Protein AF-A0A9Q3KQ55-F1 (afdb_monomer)

Solvent-accessible surface area (backbone atoms only — not comparable to full-atom values): 12238 Å² total; per-residue (Å²): 117,72,64,63,52,53,51,50,54,49,53,50,52,50,53,54,48,52,58,52,49,55,51,50,52,53,48,50,53,50,50,50,52,50,52,54,51,48,53,54,49,51,55,49,51,53,51,50,53,52,49,52,53,50,49,56,50,48,52,57,49,49,56,52,47,52,57,46,49,55,52,49,48,53,57,66,74,36,57,81,75,51,65,49,63,83,78,56,77,82,74,77,74,94,79,78,89,79,78,90,86,74,95,66,95,85,73,80,74,76,86,71,83,76,73,77,78,71,80,74,82,74,83,73,62,43,79,73,35,57,13,86,63,78,67,47,60,54,41,51,54,90,71,49,93,66,83,79,67,77,73,80,71,76,79,87,74,72,82,75,88,76,79,87,84,83,89,72,72,95,75,78,76,72,86,79,84,81,81,78,90,76,81,86,93,129

Secondary structure (DSSP, 8-state):
-HHHHHHHHHHHHHHHHHHHHHHHHHHHHHHHHHHHHHHHHHHHHHHHHHHHHHHHHHHHHHHHHHHHHHHHHHHHHS-TTTTTTTT------TT---------TT----------PPP------GGGPBPTTT--BSS-GGG-SSPPPPP---GGG-TTSSSSS----TT---GGGS--------

Mean predicted aligned error: 23.39 Å

Radius of gyration: 42.55 Å; Cα contacts (8 Å, |Δi|>4): 39; chains: 1; bounding box: 101×60×120 Å

pLDDT: mean 70.31, std 19.4, range [35.03, 97.0]

Organism: NCBI:txid1389203

Sequence (186 aa):
MSDVFRLMDSATKNVIADVNGNNCEILNMKIQYVLEKQEALEALDHVMEDLEDDVRHLELVEDRLTACELKIDICNAGSSSERALCYKRKRIDSFNMWECKGSSPYCKRSRVNQHKRGKRPQVKKMSRVRCYNCDKKGHYARNCCEPKKRRIEDPSWNSDEYQLELSGSMWDITPEMKLKGLAPAN

Structure (mmCIF, N/CA/C/O backbone):
data_AF-A0A9Q3KQ55-F1
#
_entry.id   AF-A0A9Q3KQ55-F1
#
loop_
_atom_site.group_PDB
_atom_site.id
_atom_site.type_symbol
_atom_site.label_atom_id
_atom_site.label_alt_id
_atom_site.label_comp_id
_atom_site.label_asym_id
_atom_site.label_entity_id
_atom_site.label_seq_id
_atom_site.pdbx_PDB_ins_code
_atom_site.Cartn_x
_atom_site.Cartn_y
_atom_site.Cartn_z
_atom_site.occupancy
_atom_site.B_iso_or_equiv
_atom_site.auth_seq_id
_atom_site.auth_comp_id
_atom_site.auth_asym_id
_atom_site.auth_atom_id
_atom_site.pdbx_PDB_model_num
ATOM 1 N N . MET A 1 1 ? -39.139 -4.546 68.006 1.00 66.12 1 MET A N 1
ATOM 2 C CA . MET A 1 1 ? -38.752 -5.781 67.275 1.00 66.12 1 MET A CA 1
ATOM 3 C C . MET A 1 1 ? -38.698 -5.568 65.763 1.00 66.12 1 MET A C 1
ATOM 5 O O . MET A 1 1 ? -37.759 -6.047 65.147 1.00 66.12 1 MET A O 1
ATOM 9 N N . SER A 1 2 ? -39.628 -4.811 65.175 1.00 76.38 2 SER A N 1
ATOM 10 C CA . SER A 1 2 ? -39.641 -4.437 63.749 1.00 76.38 2 SER A CA 1
ATOM 11 C C . SER A 1 2 ? -38.395 -3.679 63.269 1.00 76.38 2 SER A C 1
ATOM 13 O O . SER A 1 2 ? -37.906 -3.937 62.172 1.00 76.38 2 SER A O 1
ATOM 15 N N . ASP A 1 3 ? -37.864 -2.769 64.086 1.00 82.88 3 ASP A N 1
ATOM 16 C CA . ASP A 1 3 ? -36.803 -1.847 63.645 1.00 82.88 3 ASP A CA 1
ATOM 17 C C . ASP A 1 3 ? -35.438 -2.529 63.536 1.00 82.88 3 ASP A C 1
ATOM 19 O O . ASP A 1 3 ? -34.662 -2.237 62.632 1.00 82.88 3 ASP A O 1
ATOM 23 N N . VAL A 1 4 ? -35.186 -3.516 64.400 1.00 82.38 4 VAL A N 1
ATOM 24 C CA . VAL A 1 4 ? -33.975 -4.349 64.360 1.00 82.38 4 VAL A CA 1
ATOM 25 C C . VAL A 1 4 ? -33.942 -5.191 63.080 1.00 82.38 4 VAL A C 1
ATOM 27 O O . VAL A 1 4 ? -32.900 -5.297 62.438 1.00 82.38 4 VAL A O 1
ATOM 30 N N . PHE A 1 5 ? -35.095 -5.726 62.665 1.00 80.81 5 PHE A N 1
ATOM 31 C CA . PHE A 1 5 ? -35.224 -6.489 61.420 1.00 80.81 5 PHE A CA 1
ATOM 32 C C . PHE A 1 5 ? -34.970 -5.619 60.186 1.00 80.81 5 PHE A C 1
ATOM 34 O O . PHE A 1 5 ? -34.214 -6.010 59.302 1.00 80.81 5 PHE A O 1
ATOM 41 N N . ARG A 1 6 ? -35.527 -4.401 60.149 1.00 84.94 6 ARG A N 1
ATOM 42 C CA . ARG A 1 6 ? -35.270 -3.461 59.045 1.00 84.94 6 ARG A CA 1
ATOM 43 C C . ARG A 1 6 ? -33.807 -3.034 58.964 1.00 84.94 6 ARG A C 1
ATOM 45 O O . ARG A 1 6 ? -33.292 -2.862 57.862 1.00 84.94 6 ARG A O 1
ATOM 52 N N . LEU A 1 7 ? -33.140 -2.869 60.106 1.00 85.81 7 LEU A N 1
ATOM 53 C CA . LEU A 1 7 ? -31.722 -2.519 60.146 1.00 85.81 7 LEU A CA 1
ATOM 54 C C . LEU A 1 7 ? -30.848 -3.657 59.592 1.00 85.81 7 LEU A C 1
ATOM 56 O O . LEU A 1 7 ? -29.938 -3.399 58.809 1.00 85.81 7 LEU A O 1
ATOM 60 N N . MET A 1 8 ? -31.162 -4.910 59.940 1.00 82.00 8 MET A N 1
ATOM 61 C CA . MET A 1 8 ? -30.484 -6.090 59.387 1.00 82.00 8 MET A CA 1
ATOM 62 C C . MET A 1 8 ? -30.738 -6.273 57.888 1.00 82.00 8 MET A C 1
ATOM 64 O O . MET A 1 8 ? -29.799 -6.538 57.137 1.00 82.00 8 MET A O 1
ATOM 68 N N . ASP A 1 9 ? -31.974 -6.082 57.429 1.00 83.50 9 ASP A N 1
ATOM 69 C CA . ASP A 1 9 ? -32.309 -6.146 56.002 1.00 83.50 9 ASP A CA 1
ATOM 70 C C . ASP A 1 9 ? -31.616 -5.040 55.195 1.00 83.50 9 ASP A C 1
ATOM 72 O O . ASP A 1 9 ? -31.232 -5.244 54.046 1.00 83.50 9 ASP A O 1
ATOM 76 N N . SER A 1 10 ? -31.440 -3.855 55.782 1.00 83.38 10 SER A N 1
ATOM 77 C CA . SER A 1 10 ? -30.700 -2.755 55.154 1.00 83.38 10 SER A CA 1
ATOM 78 C C . SER A 1 10 ? -29.199 -3.056 55.084 1.00 83.38 10 SER A C 1
ATOM 80 O O . SER A 1 10 ? -28.578 -2.916 54.031 1.00 83.38 10 SER A O 1
ATOM 82 N N . ALA A 1 11 ? -28.619 -3.553 56.181 1.00 77.56 11 ALA A N 1
ATOM 83 C CA . ALA A 1 11 ? -27.206 -3.919 56.241 1.00 77.56 11 ALA A CA 1
ATOM 84 C C . ALA A 1 11 ? -26.855 -5.036 55.243 1.00 77.56 11 ALA A C 1
ATOM 86 O O . ALA A 1 11 ? -25.837 -4.963 54.561 1.00 77.56 11 ALA A O 1
ATOM 87 N N . THR A 1 12 ? -27.721 -6.042 55.105 1.00 73.25 12 THR A N 1
ATOM 88 C CA . THR A 1 12 ? -27.523 -7.141 54.148 1.00 73.25 12 THR A CA 1
ATOM 89 C C . THR A 1 12 ? -27.647 -6.677 52.699 1.00 73.25 12 THR A C 1
ATOM 91 O O . THR A 1 12 ? -26.806 -7.041 51.882 1.00 73.25 12 THR A O 1
ATOM 94 N N . LYS A 1 13 ? -28.621 -5.819 52.369 1.00 77.62 13 LYS A N 1
ATOM 95 C CA . LYS A 1 13 ? -28.760 -5.252 51.015 1.00 77.62 13 LYS A CA 1
ATOM 96 C C . LYS A 1 13 ? -27.554 -4.411 50.596 1.00 77.62 13 LYS A C 1
ATOM 98 O O . LYS A 1 13 ? -27.130 -4.522 49.451 1.00 77.62 13 LYS A O 1
ATOM 103 N N . ASN A 1 14 ? -26.976 -3.638 51.513 1.00 72.38 14 ASN A N 1
ATOM 104 C CA . ASN A 1 14 ? -25.789 -2.829 51.224 1.00 72.38 14 ASN A CA 1
ATOM 105 C C . ASN A 1 14 ? -24.539 -3.695 51.004 1.00 72.38 14 ASN A C 1
ATOM 107 O O . ASN A 1 14 ? -23.825 -3.492 50.031 1.00 72.38 14 ASN A O 1
ATOM 111 N N . VAL A 1 15 ? -24.316 -4.720 51.835 1.00 69.38 15 VAL A N 1
ATOM 112 C CA . VAL A 1 15 ? -23.187 -5.653 51.650 1.00 69.38 15 VAL A CA 1
ATOM 113 C C . VAL A 1 15 ? -23.315 -6.429 50.337 1.00 69.38 15 VAL A C 1
ATOM 115 O O . VAL A 1 15 ? -22.335 -6.601 49.619 1.00 69.38 15 VAL A O 1
ATOM 118 N N . ILE A 1 16 ? -24.525 -6.876 49.991 1.00 65.44 16 ILE A N 1
ATOM 119 C CA . ILE A 1 16 ? -24.783 -7.567 48.721 1.00 65.44 16 ILE A CA 1
ATOM 120 C C . ILE A 1 16 ? -24.548 -6.622 47.531 1.00 65.44 16 ILE A C 1
ATOM 122 O O . ILE A 1 16 ? -23.984 -7.048 46.524 1.00 65.44 16 ILE A O 1
ATOM 126 N N . ALA A 1 17 ? -24.939 -5.348 47.638 1.00 64.75 17 ALA A N 1
ATOM 127 C CA . ALA A 1 17 ? -24.691 -4.348 46.602 1.00 64.75 17 ALA A CA 1
ATOM 128 C C . ALA A 1 17 ? -23.189 -4.073 46.400 1.00 64.75 17 ALA A C 1
ATOM 130 O O . ALA A 1 17 ? -22.733 -4.091 45.259 1.00 64.75 17 ALA A O 1
ATOM 131 N N . ASP A 1 18 ? -22.412 -3.919 47.477 1.00 61.31 18 ASP A N 1
ATOM 132 C CA . ASP A 1 18 ? -20.964 -3.669 47.407 1.00 61.31 18 ASP A CA 1
ATOM 133 C C . ASP A 1 18 ? -20.184 -4.881 46.874 1.00 61.31 18 ASP A C 1
ATOM 135 O O . ASP A 1 18 ? -19.275 -4.735 46.057 1.00 61.31 18 ASP A O 1
ATOM 139 N N . VAL A 1 19 ? -20.534 -6.103 47.287 1.00 60.69 19 VAL A N 1
ATOM 140 C CA . VAL A 1 19 ? -19.855 -7.323 46.807 1.00 60.69 19 VAL A CA 1
ATOM 141 C C . VAL A 1 19 ? -20.160 -7.587 45.327 1.00 60.69 19 VAL A C 1
ATOM 143 O O . VAL A 1 19 ? -19.283 -8.037 44.589 1.00 60.69 19 VAL A O 1
ATOM 146 N N . ASN A 1 20 ? -21.371 -7.263 44.865 1.00 64.31 20 ASN A N 1
ATOM 147 C CA . ASN A 1 20 ? -21.746 -7.409 43.459 1.00 64.31 20 ASN A CA 1
ATOM 148 C C . ASN A 1 20 ? -21.173 -6.285 42.583 1.00 64.31 20 ASN A C 1
ATOM 150 O O . ASN A 1 20 ? -20.690 -6.568 41.490 1.00 64.31 20 ASN A O 1
ATOM 154 N N . GLY A 1 21 ? -21.174 -5.035 43.056 1.00 65.75 21 GLY A N 1
ATOM 155 C CA . GLY A 1 21 ? -20.603 -3.892 42.336 1.00 65.75 21 GLY A CA 1
ATOM 156 C C . GLY A 1 21 ? -19.094 -4.030 42.129 1.00 65.75 21 GLY A C 1
ATOM 157 O O . GLY A 1 21 ? -18.623 -3.990 40.994 1.00 65.75 21 GLY A O 1
ATOM 158 N N . ASN A 1 22 ? -18.351 -4.324 43.200 1.00 69.00 22 ASN A N 1
ATOM 159 C CA . ASN A 1 22 ? -16.890 -4.438 43.152 1.00 69.00 22 ASN A CA 1
ATOM 160 C C . ASN A 1 22 ? -16.414 -5.639 42.311 1.00 69.00 22 ASN A C 1
ATOM 162 O O . ASN A 1 22 ? -15.426 -5.538 41.584 1.00 69.00 22 ASN A O 1
ATOM 166 N N . ASN A 1 23 ? -17.124 -6.774 42.348 1.00 74.75 23 ASN A N 1
ATOM 167 C CA . ASN A 1 23 ? -16.806 -7.906 41.470 1.00 74.75 23 ASN A CA 1
ATOM 168 C C . ASN A 1 23 ? -17.103 -7.592 39.999 1.00 74.75 23 ASN A C 1
ATOM 170 O O . ASN A 1 23 ? -16.317 -7.980 39.136 1.00 74.75 23 ASN A O 1
ATOM 174 N N . CYS A 1 24 ? -18.192 -6.879 39.701 1.00 76.25 24 CYS A N 1
ATOM 175 C CA . CYS A 1 24 ? -18.511 -6.457 38.338 1.00 76.25 24 CYS A CA 1
ATOM 176 C C . CYS A 1 24 ? -17.479 -5.464 37.787 1.00 76.25 24 CYS A C 1
ATOM 178 O O . CYS A 1 24 ? -17.064 -5.607 36.642 1.00 76.25 24 CYS A O 1
ATOM 180 N N . GLU A 1 25 ? -17.003 -4.511 38.589 1.00 82.94 25 GLU A N 1
ATOM 181 C CA . GLU A 1 25 ? -15.946 -3.575 38.182 1.00 82.94 25 GLU A CA 1
ATOM 182 C C . GLU A 1 25 ? -14.624 -4.294 37.889 1.00 82.94 25 GLU A C 1
ATOM 184 O O . GLU A 1 25 ? -14.025 -4.092 36.831 1.00 82.94 25 GLU A O 1
ATOM 189 N N . ILE A 1 26 ? -14.202 -5.208 38.770 1.00 85.56 26 ILE A N 1
ATOM 190 C CA . ILE A 1 26 ? -12.987 -6.009 38.567 1.00 85.56 26 ILE A CA 1
ATOM 191 C C . ILE A 1 26 ? -13.116 -6.904 37.327 1.00 85.56 26 ILE A C 1
ATOM 193 O O . ILE A 1 26 ? -12.155 -7.052 36.568 1.00 85.56 26 ILE A O 1
ATOM 197 N N . LEU A 1 27 ? -14.283 -7.516 37.105 1.00 85.69 27 LEU A N 1
ATOM 198 C CA . LEU A 1 27 ? -14.544 -8.315 35.907 1.00 85.69 27 LEU A CA 1
ATOM 199 C C . LEU A 1 27 ? -14.532 -7.450 34.646 1.00 85.69 27 LEU A C 1
ATOM 201 O O . LEU A 1 27 ? -13.907 -7.848 33.670 1.00 85.69 27 LEU A O 1
ATOM 205 N N . ASN A 1 28 ? -15.120 -6.256 34.677 1.00 87.31 28 ASN A N 1
ATOM 206 C CA . ASN A 1 28 ? -15.100 -5.321 33.553 1.00 87.31 28 ASN A CA 1
ATOM 207 C C . ASN A 1 28 ? -13.677 -4.871 33.213 1.00 87.31 28 ASN A C 1
ATOM 209 O O . ASN A 1 28 ? -13.305 -4.878 32.044 1.00 87.31 28 ASN A O 1
ATOM 213 N N . MET A 1 29 ? -12.843 -4.563 34.211 1.00 87.25 29 MET A N 1
ATOM 214 C CA . MET A 1 29 ? -11.431 -4.241 33.971 1.00 87.25 29 MET A CA 1
ATOM 215 C C . MET A 1 29 ? -10.659 -5.428 33.384 1.00 87.25 29 MET A C 1
ATOM 217 O O . MET A 1 29 ? -9.841 -5.250 32.485 1.00 87.25 29 MET A O 1
ATO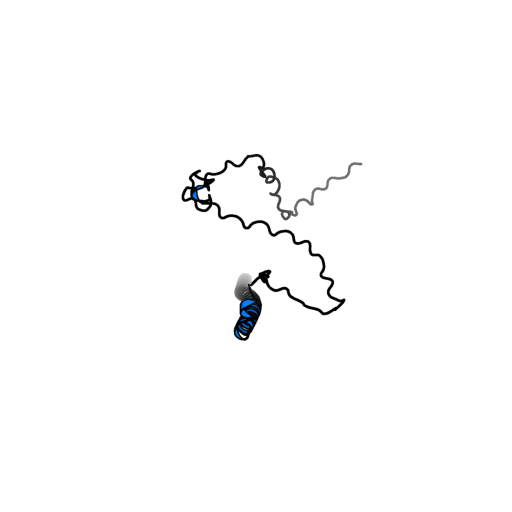M 221 N N . LYS A 1 30 ? -10.926 -6.654 33.854 1.00 90.62 30 LYS A N 1
ATOM 222 C CA . LYS A 1 30 ? -10.316 -7.869 33.291 1.00 90.62 30 LYS A CA 1
ATOM 223 C C . LYS A 1 30 ? -10.773 -8.133 31.860 1.00 90.62 30 LYS A C 1
ATOM 225 O O . LYS A 1 30 ? -9.946 -8.505 31.038 1.00 90.62 30 LYS A O 1
ATOM 230 N N . ILE A 1 31 ? -12.056 -7.934 31.562 1.00 93.44 31 ILE A N 1
ATOM 231 C CA . ILE A 1 31 ? -12.604 -8.051 30.207 1.00 93.44 31 ILE A CA 1
ATOM 232 C C . ILE A 1 31 ? -11.944 -7.013 29.302 1.00 93.44 31 ILE A C 1
ATOM 234 O O . ILE A 1 31 ? -11.435 -7.379 28.251 1.00 93.44 31 ILE A O 1
ATOM 238 N N . GLN A 1 32 ? -11.860 -5.756 29.742 1.00 92.00 32 GLN A N 1
ATOM 239 C CA . GLN A 1 32 ? -11.202 -4.694 28.985 1.00 92.00 32 GLN A CA 1
ATOM 240 C C . GLN A 1 32 ? -9.732 -5.024 28.697 1.00 92.00 32 GLN A C 1
ATOM 242 O O . GLN A 1 32 ? -9.292 -4.901 27.561 1.00 92.00 32 GLN A O 1
ATOM 247 N N . TYR A 1 33 ? -8.997 -5.518 29.695 1.00 93.00 33 TYR A N 1
ATOM 248 C CA . TYR A 1 33 ? -7.608 -5.952 29.532 1.00 93.00 33 TYR A CA 1
ATOM 249 C C . TYR A 1 33 ? -7.458 -7.121 28.551 1.00 93.00 33 TYR A C 1
ATOM 251 O O . TYR A 1 33 ? -6.490 -7.181 27.798 1.00 93.00 33 TYR A O 1
ATOM 259 N N . VAL A 1 34 ? -8.397 -8.070 28.562 1.00 93.31 34 VAL A N 1
ATOM 260 C CA . VAL A 1 34 ? -8.401 -9.191 27.614 1.00 93.31 34 VAL A CA 1
ATOM 261 C C . VAL A 1 34 ? -8.709 -8.704 26.198 1.00 93.31 34 VAL A C 1
ATOM 263 O O . VAL A 1 34 ? -8.050 -9.158 25.270 1.00 93.31 34 VAL A O 1
ATOM 266 N N . LEU A 1 35 ? -9.643 -7.765 26.031 1.00 92.25 35 LEU A N 1
ATOM 267 C CA . LEU A 1 35 ? -9.967 -7.167 24.732 1.00 92.25 35 LEU A CA 1
ATOM 268 C C . LEU A 1 35 ? -8.790 -6.366 24.164 1.00 92.25 35 LEU A C 1
ATOM 270 O O . LEU A 1 35 ? -8.408 -6.580 23.022 1.00 92.25 35 LEU A O 1
ATOM 274 N N . GLU A 1 36 ? -8.164 -5.516 24.975 1.00 94.38 36 GLU A N 1
ATOM 275 C CA . GLU A 1 36 ? -6.981 -4.740 24.576 1.00 94.38 36 GLU A CA 1
ATOM 276 C C . GLU A 1 36 ? -5.802 -5.656 24.214 1.00 94.38 36 GLU A C 1
ATOM 278 O O . GLU A 1 36 ? -5.088 -5.433 23.237 1.00 94.38 36 GLU A O 1
ATOM 283 N N . LYS A 1 37 ? -5.619 -6.749 24.963 1.00 92.25 37 LYS A N 1
ATOM 284 C CA . LYS A 1 37 ? -4.631 -7.776 24.616 1.00 92.25 37 LYS A CA 1
ATOM 285 C C . LYS A 1 37 ? -4.938 -8.489 23.308 1.00 92.25 37 LYS A C 1
ATOM 287 O O . LYS A 1 37 ? -4.002 -8.837 22.595 1.00 92.25 37 LYS A O 1
ATOM 292 N N . GLN A 1 38 ? -6.209 -8.751 23.032 1.00 91.19 38 GLN A N 1
ATOM 293 C CA . GLN A 1 38 ? -6.635 -9.404 21.804 1.00 91.19 38 GLN A CA 1
ATOM 294 C C . GLN A 1 38 ? -6.381 -8.494 20.593 1.00 91.19 38 GLN A C 1
ATOM 296 O O . GLN A 1 38 ? -5.788 -8.943 19.620 1.00 91.19 38 GLN A O 1
ATOM 301 N N . GLU A 1 39 ? -6.696 -7.202 20.704 1.00 94.06 39 GLU A N 1
ATOM 302 C CA . GLU A 1 39 ? -6.392 -6.195 19.677 1.00 94.06 39 GLU A CA 1
ATOM 303 C C . GLU A 1 39 ? -4.878 -6.079 19.415 1.00 94.06 39 GLU A C 1
ATOM 305 O O . GLU A 1 39 ? -4.434 -6.045 18.268 1.00 94.06 39 GLU A O 1
ATOM 310 N N . ALA A 1 40 ? -4.053 -6.100 20.469 1.00 92.50 40 ALA A N 1
ATOM 311 C CA . ALA A 1 40 ? -2.596 -6.093 20.323 1.00 92.50 40 ALA A CA 1
ATOM 312 C C . ALA A 1 40 ? -2.050 -7.360 19.633 1.00 92.50 40 ALA A C 1
ATOM 314 O O . ALA A 1 40 ? -1.056 -7.284 18.909 1.00 92.50 40 ALA A O 1
ATOM 315 N N . LEU A 1 41 ? -2.673 -8.521 19.859 1.00 93.19 41 LEU A N 1
ATOM 316 C CA . LEU A 1 41 ? -2.309 -9.768 19.180 1.00 93.19 41 LEU A CA 1
ATOM 317 C C . LEU A 1 41 ? -2.686 -9.732 17.698 1.00 93.19 41 LEU A C 1
ATOM 319 O O . LEU A 1 41 ? -1.884 -10.150 16.871 1.00 93.19 41 LEU A O 1
ATOM 323 N N . GLU A 1 42 ? -3.853 -9.191 17.362 1.00 94.56 42 GLU A N 1
ATOM 324 C CA . GLU A 1 42 ? -4.294 -9.015 15.972 1.00 94.56 42 GLU A CA 1
ATOM 325 C C . GLU A 1 42 ? -3.382 -8.042 15.211 1.00 94.56 42 GLU A C 1
ATOM 327 O O . GLU A 1 42 ? -2.987 -8.311 14.080 1.00 94.56 42 GLU A O 1
ATOM 332 N N . ALA A 1 43 ? -2.942 -6.957 15.856 1.00 95.06 43 ALA A N 1
ATOM 333 C CA . ALA A 1 43 ? -1.957 -6.052 15.268 1.00 95.06 43 ALA A CA 1
ATOM 334 C C . ALA A 1 43 ? -0.607 -6.740 14.988 1.00 95.06 43 ALA A C 1
ATOM 336 O O . ALA A 1 43 ? 0.034 -6.449 13.979 1.00 95.06 43 ALA A O 1
ATOM 337 N N . LEU A 1 44 ? -0.162 -7.650 15.863 1.00 94.94 44 LEU A N 1
ATOM 338 C CA . LEU A 1 44 ? 1.056 -8.434 15.638 1.00 94.94 44 LEU A CA 1
ATOM 339 C C . LEU A 1 44 ? 0.893 -9.438 14.497 1.00 94.94 44 LEU A C 1
ATOM 341 O O . LEU A 1 44 ? 1.844 -9.634 13.746 1.00 94.94 44 LEU A O 1
ATOM 345 N N . ASP A 1 45 ? -0.285 -10.044 14.361 1.00 96.56 45 ASP A N 1
ATOM 346 C CA . ASP A 1 45 ? -0.601 -10.966 13.268 1.00 96.56 45 ASP A CA 1
ATOM 347 C C . ASP A 1 45 ? -0.486 -10.266 11.908 1.00 96.56 45 ASP A C 1
ATOM 349 O O . ASP A 1 45 ? 0.266 -10.714 11.047 1.00 96.56 45 ASP A O 1
ATOM 353 N N . HIS A 1 46 ? -1.079 -9.076 11.771 1.00 94.50 46 HIS A N 1
ATOM 354 C CA . HIS A 1 46 ? -0.939 -8.258 10.562 1.00 94.50 46 HIS A CA 1
ATOM 355 C C . HIS A 1 46 ? 0.512 -7.865 10.256 1.00 94.50 46 HIS A C 1
ATOM 357 O O . HIS A 1 46 ? 0.932 -7.893 9.103 1.00 94.50 46 HIS A O 1
ATOM 363 N N . VAL A 1 47 ? 1.317 -7.544 11.276 1.00 96.25 47 VAL A N 1
ATOM 364 C CA . VAL A 1 47 ? 2.748 -7.259 11.070 1.00 96.25 47 VAL A CA 1
ATOM 365 C C . VAL A 1 47 ? 3.500 -8.502 10.591 1.00 96.25 47 VAL A C 1
ATOM 367 O O . VAL A 1 47 ? 4.423 -8.380 9.790 1.00 96.25 47 VAL A O 1
ATOM 370 N N . MET A 1 48 ? 3.142 -9.697 11.066 1.00 95.00 48 MET A N 1
ATOM 371 C CA . MET A 1 48 ? 3.744 -10.934 10.561 1.00 95.00 48 MET A CA 1
ATOM 372 C C . MET A 1 48 ? 3.359 -11.185 9.100 1.00 95.00 48 MET A C 1
ATOM 374 O O . MET A 1 48 ? 4.249 -11.499 8.315 1.00 95.00 48 MET A O 1
ATOM 378 N N . GLU A 1 49 ? 2.094 -10.977 8.722 1.00 95.06 49 GLU A N 1
ATOM 379 C CA . GLU A 1 49 ? 1.642 -11.057 7.322 1.00 95.06 49 GLU A CA 1
ATOM 380 C C . GLU A 1 49 ? 2.423 -10.079 6.422 1.00 95.06 49 GLU A C 1
ATOM 382 O O . GLU A 1 49 ? 2.957 -10.478 5.385 1.00 95.06 49 GLU A O 1
ATOM 387 N N . ASP A 1 50 ? 2.582 -8.822 6.848 1.00 95.56 50 ASP A N 1
ATOM 388 C CA . ASP A 1 50 ? 3.359 -7.811 6.117 1.00 95.56 50 ASP A CA 1
ATOM 389 C C . ASP A 1 50 ? 4.833 -8.228 5.945 1.00 95.56 50 ASP A C 1
ATOM 391 O O . ASP A 1 50 ? 5.422 -8.072 4.871 1.00 95.56 50 ASP A O 1
ATOM 395 N N . LEU A 1 51 ? 5.444 -8.797 6.989 1.00 95.94 51 LEU A N 1
ATOM 396 C CA . LEU A 1 51 ? 6.819 -9.294 6.924 1.00 95.94 51 LEU A CA 1
ATOM 397 C C . LEU A 1 51 ? 6.949 -10.505 5.991 1.00 95.94 51 LEU A C 1
ATOM 399 O O . LEU A 1 51 ? 7.960 -10.634 5.300 1.00 95.94 51 LEU A O 1
ATOM 403 N N . GLU A 1 52 ? 5.953 -11.390 5.947 1.00 96.12 52 GLU A N 1
ATOM 404 C CA . GLU A 1 52 ? 5.923 -12.499 4.991 1.00 96.12 52 GLU A CA 1
ATOM 405 C C . GLU A 1 52 ? 5.838 -11.988 3.548 1.00 96.12 52 GLU A C 1
ATOM 407 O O . GLU A 1 52 ? 6.531 -12.499 2.663 1.00 96.12 52 GLU A O 1
ATOM 412 N N . ASP A 1 53 ? 5.028 -10.961 3.300 1.00 96.62 53 ASP A N 1
ATOM 413 C CA . ASP A 1 53 ? 4.930 -10.283 2.008 1.00 96.62 53 ASP A CA 1
ATOM 414 C C . ASP A 1 53 ? 6.269 -9.660 1.586 1.00 96.62 53 ASP A C 1
ATOM 416 O O . ASP A 1 53 ? 6.717 -9.851 0.446 1.00 96.62 53 ASP A O 1
ATOM 420 N N . ASP A 1 54 ? 6.950 -8.991 2.518 1.00 95.94 54 ASP A N 1
ATOM 421 C CA . ASP A 1 54 ? 8.279 -8.416 2.306 1.00 95.94 54 ASP A CA 1
ATOM 422 C C . ASP A 1 54 ? 9.337 -9.490 2.009 1.00 95.94 54 ASP A C 1
ATOM 424 O O . ASP A 1 54 ? 10.153 -9.320 1.095 1.00 95.94 54 ASP A O 1
ATOM 428 N N . VAL A 1 55 ? 9.312 -10.623 2.720 1.00 97.00 55 VAL A N 1
ATOM 429 C CA . VAL A 1 55 ? 10.210 -11.761 2.457 1.00 97.00 55 VAL A CA 1
ATOM 430 C C . VAL A 1 55 ? 9.996 -12.295 1.041 1.00 97.00 55 VAL A C 1
ATOM 432 O O . VAL A 1 55 ? 10.967 -12.426 0.292 1.00 97.00 55 VAL A O 1
ATOM 435 N N . ARG A 1 56 ? 8.744 -12.511 0.612 1.00 96.19 56 ARG A N 1
ATOM 436 C CA . ARG A 1 56 ? 8.450 -12.954 -0.766 1.00 96.19 56 ARG A CA 1
ATOM 437 C C . ARG A 1 56 ? 8.939 -11.949 -1.812 1.00 96.19 56 ARG A C 1
ATOM 439 O O . ARG A 1 56 ? 9.405 -12.339 -2.884 1.00 96.19 56 ARG A O 1
ATOM 446 N N . HIS A 1 57 ? 8.849 -10.648 -1.534 1.00 96.44 57 HIS A N 1
ATOM 447 C CA . HIS A 1 57 ? 9.385 -9.623 -2.431 1.00 96.44 57 HIS A CA 1
ATOM 448 C C . HIS A 1 57 ? 10.921 -9.665 -2.503 1.00 96.44 57 HIS A C 1
ATOM 450 O O . HIS A 1 57 ? 11.485 -9.520 -3.592 1.00 96.44 57 HIS A O 1
ATOM 456 N N . LEU A 1 58 ? 11.605 -9.882 -1.375 1.00 95.56 58 LEU A N 1
ATOM 457 C CA . LEU A 1 58 ? 13.063 -10.014 -1.328 1.00 95.56 58 LEU A CA 1
ATOM 458 C C . LEU A 1 58 ? 13.560 -11.228 -2.120 1.00 95.56 58 LEU A C 1
ATOM 460 O O . LEU A 1 58 ? 14.502 -11.070 -2.896 1.00 95.56 58 LEU A O 1
ATOM 464 N N . GLU A 1 59 ? 12.895 -12.381 -2.018 1.00 93.44 59 GLU A N 1
ATOM 465 C CA . GLU A 1 59 ? 13.222 -13.578 -2.813 1.00 93.44 59 GLU A CA 1
ATOM 466 C C . GLU A 1 59 ? 13.154 -13.288 -4.323 1.00 93.44 59 GLU A C 1
ATOM 468 O O . GLU A 1 59 ? 14.087 -13.571 -5.076 1.00 93.44 59 GLU A O 1
ATOM 473 N N . LEU A 1 60 ? 12.094 -12.610 -4.779 1.00 94.00 60 LEU A N 1
ATOM 474 C CA . LEU A 1 60 ? 11.962 -12.209 -6.185 1.00 94.00 60 LEU A CA 1
ATOM 475 C C . LEU A 1 60 ? 13.048 -11.217 -6.627 1.00 94.00 60 LEU A C 1
ATOM 477 O O . LEU A 1 60 ? 13.439 -11.189 -7.800 1.00 94.00 60 LEU A O 1
ATOM 481 N N . VAL A 1 61 ? 13.514 -10.351 -5.726 1.00 94.06 61 VAL A N 1
ATOM 482 C CA . VAL A 1 61 ? 14.627 -9.435 -6.005 1.00 94.06 61 VAL A CA 1
ATOM 483 C C . VAL A 1 61 ? 15.945 -10.202 -6.097 1.00 94.06 61 VAL A C 1
ATOM 485 O O . VAL A 1 61 ? 16.721 -9.928 -7.015 1.00 94.06 61 VAL A O 1
ATOM 488 N N . GLU A 1 62 ? 16.175 -11.177 -5.221 1.00 94.62 62 GLU A N 1
ATOM 489 C CA . GLU A 1 62 ? 17.347 -12.053 -5.249 1.00 94.62 62 GLU A CA 1
ATOM 490 C C . GLU A 1 62 ? 17.414 -12.855 -6.557 1.00 94.62 62 GLU A C 1
ATOM 492 O O . GLU A 1 62 ? 18.422 -12.790 -7.261 1.00 94.62 62 GLU A O 1
ATOM 497 N N . ASP A 1 63 ? 16.314 -13.475 -6.990 1.00 92.12 63 ASP A N 1
ATOM 498 C CA . ASP A 1 63 ? 16.213 -14.167 -8.286 1.00 92.12 63 ASP A CA 1
ATOM 499 C C . ASP A 1 63 ? 16.550 -13.253 -9.477 1.00 92.12 63 ASP A C 1
ATOM 501 O O . AS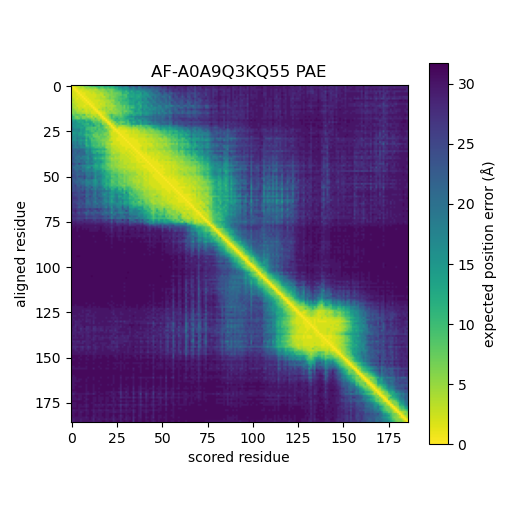P A 1 63 ? 17.185 -13.644 -10.465 1.00 92.12 63 ASP A O 1
ATOM 505 N N . ARG A 1 64 ? 16.135 -11.984 -9.411 1.00 91.06 64 ARG A N 1
ATOM 506 C CA . ARG A 1 64 ? 16.454 -11.003 -10.457 1.00 91.06 64 ARG A CA 1
ATOM 507 C C . ARG A 1 64 ? 17.924 -10.606 -10.441 1.00 91.06 64 ARG A C 1
ATOM 509 O O . ARG A 1 64 ? 18.483 -10.384 -11.521 1.00 91.06 64 ARG A O 1
ATOM 516 N N . LEU A 1 65 ? 18.525 -10.474 -9.261 1.00 92.12 65 LEU A N 1
ATOM 517 C CA . LEU A 1 65 ? 19.939 -10.147 -9.102 1.00 92.12 65 LEU A CA 1
ATOM 518 C C . LEU A 1 65 ? 20.814 -11.305 -9.561 1.00 92.12 65 LEU A C 1
ATOM 520 O O . LEU A 1 65 ? 21.653 -11.084 -10.428 1.00 92.12 65 LEU A O 1
ATOM 524 N N . THR A 1 66 ? 20.541 -12.530 -9.121 1.00 88.75 66 THR A N 1
ATOM 525 C CA . THR A 1 66 ? 21.263 -13.733 -9.560 1.00 88.75 66 THR A CA 1
ATOM 526 C C . THR A 1 66 ? 21.169 -13.917 -11.076 1.00 88.75 66 THR A C 1
ATOM 528 O O . THR A 1 66 ? 22.173 -14.147 -11.748 1.00 88.75 66 THR A O 1
ATOM 531 N N . ALA A 1 67 ? 19.997 -13.693 -11.682 1.00 85.81 67 ALA A N 1
ATOM 532 C CA . ALA A 1 67 ? 19.858 -13.704 -13.138 1.00 85.81 67 ALA A CA 1
ATOM 533 C C . ALA A 1 67 ? 20.656 -12.583 -13.832 1.00 85.81 67 ALA A C 1
ATOM 535 O O . ALA A 1 67 ? 21.044 -12.729 -14.995 1.00 85.81 67 ALA A O 1
ATOM 536 N N . CYS A 1 68 ? 20.869 -11.441 -13.174 1.00 80.19 68 CYS A N 1
ATOM 537 C CA . CYS A 1 68 ? 21.722 -10.367 -13.685 1.00 80.19 68 CYS A CA 1
ATOM 538 C C . CYS A 1 68 ? 23.208 -10.685 -13.505 1.00 80.19 68 CYS A C 1
ATOM 540 O O . CYS A 1 68 ? 23.975 -10.431 -14.429 1.00 80.19 68 CYS A O 1
ATOM 542 N N . GLU A 1 69 ? 23.601 -11.285 -12.387 1.00 83.00 69 GLU A N 1
ATOM 543 C CA . GLU A 1 69 ? 24.960 -11.761 -12.125 1.00 83.00 69 GLU A CA 1
ATOM 544 C C . GLU A 1 69 ? 25.357 -12.837 -13.131 1.00 83.00 69 GLU A C 1
ATOM 546 O O . GLU A 1 69 ? 26.340 -12.657 -13.843 1.00 83.00 69 GLU A O 1
ATOM 551 N N . LEU A 1 70 ? 24.512 -13.849 -13.352 1.00 74.38 70 LEU A N 1
ATOM 552 C CA . LEU A 1 70 ? 24.730 -14.853 -14.399 1.00 74.38 70 LEU A CA 1
ATOM 553 C C . LEU A 1 70 ? 24.875 -14.214 -15.788 1.00 74.38 70 LEU A C 1
ATOM 555 O O . LEU A 1 70 ? 25.718 -14.623 -16.587 1.00 74.38 70 LEU A O 1
ATOM 559 N N . LYS A 1 71 ? 24.086 -13.175 -16.101 1.00 77.12 71 LYS A N 1
ATOM 560 C CA . LYS A 1 71 ? 24.238 -12.428 -17.365 1.00 77.12 71 LYS A CA 1
ATOM 561 C C . LYS A 1 71 ? 25.574 -11.690 -17.440 1.00 77.12 71 LYS A C 1
ATOM 563 O O . LYS A 1 71 ? 26.167 -11.646 -18.519 1.00 77.12 71 LYS A O 1
ATOM 568 N N . ILE A 1 72 ? 26.027 -11.092 -16.342 1.00 75.44 72 ILE A N 1
ATOM 569 C CA . ILE A 1 72 ? 27.315 -10.394 -16.251 1.00 75.44 72 ILE A CA 1
ATOM 570 C C . ILE A 1 72 ? 28.467 -11.394 -16.403 1.00 75.44 72 ILE A C 1
ATOM 572 O O . ILE A 1 72 ? 29.375 -11.146 -17.197 1.00 75.44 72 ILE A O 1
ATOM 576 N N . ASP A 1 73 ? 28.394 -12.550 -15.748 1.00 72.75 73 ASP A N 1
ATOM 577 C CA . ASP A 1 73 ? 29.403 -13.607 -15.826 1.00 72.75 73 ASP A CA 1
ATOM 578 C C . ASP A 1 73 ? 29.520 -14.179 -17.235 1.00 72.75 73 ASP A C 1
ATOM 580 O O . ASP A 1 73 ? 30.626 -14.296 -17.760 1.00 72.75 73 ASP A O 1
ATOM 584 N N . ILE A 1 74 ? 28.397 -14.415 -17.919 1.00 70.81 74 ILE A N 1
ATOM 585 C CA . ILE A 1 74 ? 28.392 -14.804 -19.337 1.00 70.81 74 ILE A CA 1
ATOM 586 C C . ILE A 1 74 ? 29.059 -13.720 -20.205 1.00 70.81 74 ILE A C 1
ATOM 588 O O . ILE A 1 74 ? 29.836 -14.030 -21.109 1.00 70.81 74 ILE A O 1
ATOM 592 N N . CYS A 1 75 ? 28.817 -12.434 -19.922 1.00 68.56 75 CYS A N 1
ATOM 593 C CA . CYS A 1 75 ? 29.463 -11.326 -20.639 1.00 68.56 75 CYS A CA 1
ATOM 594 C C . CYS A 1 75 ? 30.970 -11.198 -20.347 1.00 68.56 75 CYS A C 1
ATOM 596 O O . CYS A 1 75 ? 31.703 -10.591 -21.141 1.00 68.56 75 CYS A O 1
ATOM 598 N N . ASN A 1 76 ? 31.433 -11.731 -19.217 1.00 68.38 76 ASN A N 1
ATOM 599 C CA . ASN A 1 76 ? 32.820 -11.652 -18.771 1.00 68.38 76 ASN A CA 1
ATOM 600 C C . ASN A 1 76 ? 33.651 -12.874 -19.164 1.00 68.38 76 ASN A C 1
ATOM 602 O O . ASN A 1 76 ? 34.807 -12.703 -19.550 1.00 68.38 76 ASN A O 1
ATOM 606 N N . ALA A 1 77 ? 33.054 -14.065 -19.123 1.00 63.25 77 ALA A N 1
ATOM 607 C CA . ALA A 1 77 ? 33.644 -15.322 -19.571 1.00 63.25 77 ALA A CA 1
ATOM 608 C C . ALA A 1 77 ? 33.642 -15.463 -21.101 1.00 63.25 77 ALA A C 1
ATOM 610 O O . ALA A 1 77 ? 34.466 -16.193 -21.655 1.00 63.25 77 ALA A O 1
ATOM 611 N N . GLY A 1 78 ? 32.751 -14.747 -21.795 1.00 54.62 78 GLY A N 1
ATOM 612 C CA . GLY A 1 78 ? 32.739 -14.743 -23.246 1.00 54.62 78 GLY A CA 1
ATOM 613 C C . GLY A 1 78 ? 33.992 -14.086 -23.825 1.00 54.62 78 GLY A C 1
ATOM 614 O O . GLY A 1 78 ? 34.312 -12.932 -23.516 1.00 54.62 78 GLY A O 1
ATOM 615 N N . SER A 1 79 ? 34.706 -14.806 -24.698 1.00 52.66 79 SER A N 1
ATOM 616 C CA . SER A 1 79 ? 35.815 -14.242 -25.481 1.00 52.66 79 SER A CA 1
ATOM 617 C C . SER A 1 79 ? 35.355 -12.962 -26.187 1.00 52.66 79 SER A C 1
ATOM 619 O O . SER A 1 79 ? 34.184 -12.816 -26.517 1.00 52.66 79 SER A O 1
ATOM 621 N N . SER A 1 80 ? 36.267 -12.022 -26.453 1.00 55.03 80 SER A N 1
ATOM 622 C CA . SER A 1 80 ? 35.990 -10.692 -27.047 1.00 55.03 80 SER A CA 1
ATOM 623 C C . SER A 1 80 ? 35.017 -10.690 -28.256 1.00 55.03 80 SER A C 1
ATOM 625 O O . SER A 1 80 ? 34.329 -9.701 -28.517 1.00 55.03 80 SER A O 1
ATOM 627 N N . SER A 1 81 ? 34.888 -11.817 -28.963 1.00 54.50 81 SER A N 1
ATOM 628 C CA . SER A 1 81 ? 33.907 -12.064 -30.027 1.00 54.50 81 SER A CA 1
ATOM 629 C C . SER A 1 81 ? 32.440 -12.173 -29.576 1.00 54.50 81 SER A C 1
ATOM 631 O O . SER A 1 81 ? 31.553 -11.867 -30.369 1.00 54.50 81 SER A O 1
ATOM 633 N N . GLU A 1 82 ? 32.150 -12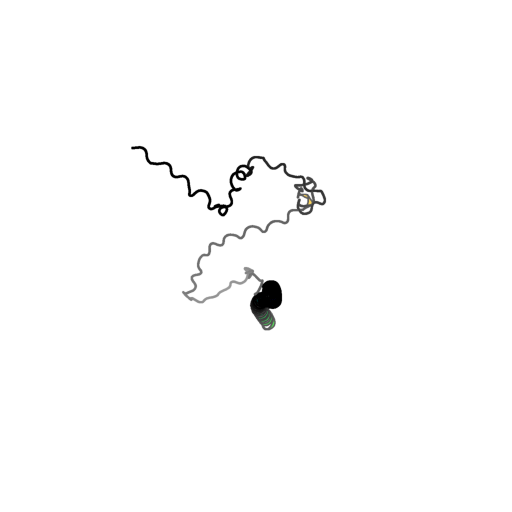.561 -28.334 1.00 50.53 82 GLU A N 1
ATOM 634 C CA . GLU A 1 82 ? 30.790 -12.714 -27.788 1.00 50.53 82 GLU A CA 1
ATOM 635 C C . GLU A 1 82 ? 30.256 -11.420 -27.171 1.00 50.53 82 GLU A C 1
ATOM 637 O O . GLU A 1 82 ? 29.076 -11.106 -27.335 1.00 50.53 82 GLU A O 1
ATOM 642 N N . ARG A 1 83 ? 31.133 -10.562 -26.630 1.00 48.16 83 ARG A N 1
ATOM 643 C CA . ARG A 1 83 ? 30.787 -9.163 -26.293 1.00 48.16 83 ARG A CA 1
ATOM 644 C C . ARG A 1 83 ? 30.307 -8.364 -27.511 1.00 48.16 83 ARG A C 1
ATOM 646 O O . ARG A 1 83 ? 29.637 -7.343 -27.373 1.00 48.16 83 ARG A O 1
ATOM 653 N N . ALA A 1 84 ? 30.612 -8.826 -28.725 1.00 49.72 84 ALA A N 1
ATOM 654 C CA . ALA A 1 84 ? 30.110 -8.235 -29.959 1.00 49.72 84 ALA A CA 1
ATOM 655 C C . ALA A 1 84 ? 28.675 -8.677 -30.327 1.00 49.72 84 ALA A C 1
ATOM 657 O O . ALA A 1 84 ? 28.070 -8.049 -31.201 1.00 49.72 84 ALA A O 1
ATOM 658 N N . LEU A 1 85 ? 28.113 -9.714 -29.688 1.00 53.75 85 LEU A N 1
ATOM 659 C CA . LEU A 1 85 ? 26.837 -10.328 -30.085 1.00 53.75 85 LEU A CA 1
ATOM 660 C C . LEU A 1 85 ? 25.597 -9.701 -29.437 1.00 53.75 85 LEU A C 1
ATOM 662 O O . LEU A 1 85 ? 24.505 -9.850 -29.981 1.00 53.75 85 LEU A O 1
ATOM 666 N N . CYS A 1 86 ? 25.734 -8.929 -28.358 1.00 49.25 86 CYS A N 1
ATOM 667 C CA . CYS A 1 86 ? 24.574 -8.324 -27.696 1.00 49.25 86 CYS A CA 1
ATOM 668 C C . CYS A 1 86 ? 24.053 -7.019 -28.334 1.00 49.25 86 CYS A C 1
ATOM 670 O O . CYS A 1 86 ? 22.919 -6.658 -28.049 1.00 49.25 86 CYS A O 1
ATOM 672 N N . TYR A 1 87 ? 24.748 -6.361 -29.280 1.00 49.47 87 TYR A N 1
ATOM 673 C CA . TYR A 1 87 ? 24.154 -5.224 -30.030 1.00 49.47 87 TYR A CA 1
ATOM 674 C C . TYR A 1 87 ? 24.569 -5.062 -31.499 1.00 49.47 87 TYR A C 1
ATOM 676 O O . TYR A 1 87 ? 24.104 -4.130 -32.167 1.00 49.47 87 TYR A O 1
ATOM 684 N N . LYS A 1 88 ? 25.380 -5.951 -32.079 1.00 44.22 88 LYS A N 1
ATOM 685 C CA . LYS A 1 88 ? 25.694 -5.841 -33.509 1.00 44.22 88 LYS A CA 1
ATOM 686 C C . LYS A 1 88 ? 24.685 -6.629 -34.334 1.00 44.22 88 LYS A C 1
ATOM 688 O O . LYS A 1 88 ? 24.826 -7.825 -34.567 1.00 44.22 88 LYS A O 1
ATOM 693 N N . ARG A 1 89 ? 23.698 -5.916 -34.892 1.00 45.25 89 ARG A N 1
ATOM 694 C CA . ARG A 1 89 ? 23.123 -6.339 -36.177 1.00 45.25 89 ARG A CA 1
ATOM 695 C C . ARG A 1 89 ? 24.283 -6.593 -37.125 1.00 45.25 89 ARG A C 1
ATOM 697 O O . ARG A 1 89 ? 25.030 -5.665 -37.425 1.00 45.25 89 ARG A O 1
ATOM 704 N N . LYS A 1 90 ? 24.402 -7.834 -37.590 1.00 45.47 90 LYS A N 1
ATOM 705 C CA . LYS A 1 90 ? 25.293 -8.239 -38.676 1.00 45.47 90 LYS A CA 1
ATOM 706 C C . LYS A 1 90 ? 25.009 -7.318 -39.869 1.00 45.47 90 LYS A C 1
ATOM 708 O O . LYS A 1 90 ? 24.004 -7.482 -40.558 1.00 45.47 90 LYS A O 1
ATOM 713 N N . ARG A 1 91 ? 25.837 -6.289 -40.068 1.00 43.53 91 ARG A N 1
ATOM 714 C CA . ARG A 1 91 ? 25.906 -5.595 -41.351 1.00 43.53 91 ARG A CA 1
ATOM 715 C C . ARG A 1 91 ? 26.664 -6.572 -42.241 1.00 43.53 91 ARG A C 1
ATOM 717 O O . ARG A 1 91 ? 27.841 -6.821 -42.014 1.00 43.53 91 ARG A O 1
ATOM 724 N N . ILE A 1 92 ? 25.943 -7.234 -43.139 1.00 44.78 92 ILE A N 1
ATOM 725 C CA . ILE A 1 92 ? 26.572 -7.976 -44.226 1.00 44.78 92 ILE A CA 1
ATOM 726 C C . ILE A 1 92 ? 27.191 -6.888 -45.100 1.00 44.78 92 ILE A C 1
ATOM 728 O O . ILE A 1 92 ? 26.460 -6.203 -45.811 1.00 44.78 92 ILE A O 1
ATOM 732 N N . ASP A 1 93 ? 28.495 -6.655 -44.966 1.00 43.97 93 ASP A N 1
ATOM 733 C CA . ASP A 1 93 ? 29.218 -5.923 -45.996 1.00 43.97 93 ASP A CA 1
ATOM 734 C C . ASP A 1 93 ? 29.290 -6.845 -47.210 1.00 43.97 93 ASP A C 1
ATOM 736 O O . ASP A 1 93 ? 29.820 -7.958 -47.166 1.00 43.97 93 ASP A O 1
ATOM 740 N N . SER A 1 94 ? 28.632 -6.393 -48.270 1.00 51.00 94 SER A N 1
ATOM 741 C CA . SER A 1 94 ? 28.319 -7.108 -49.502 1.00 51.00 94 SER A CA 1
ATOM 742 C C . SER A 1 94 ? 29.540 -7.375 -50.388 1.00 51.00 94 SER A C 1
ATOM 744 O O . SER A 1 94 ? 29.437 -7.203 -51.599 1.00 51.00 94 SER A O 1
ATOM 746 N N . PHE A 1 95 ? 30.697 -7.744 -49.828 1.00 41.81 95 PHE A N 1
ATOM 747 C CA . PHE A 1 95 ? 31.926 -7.828 -50.622 1.00 41.81 95 PHE A CA 1
ATOM 748 C C . PHE A 1 95 ? 32.638 -9.177 -50.660 1.00 41.81 95 PHE A C 1
ATOM 750 O O . PHE A 1 95 ? 33.533 -9.322 -51.472 1.00 41.81 95 PHE A O 1
ATOM 757 N N . ASN A 1 96 ? 32.231 -10.196 -49.899 1.00 45.75 96 ASN A N 1
ATOM 758 C CA . ASN A 1 96 ? 32.784 -11.544 -50.086 1.00 45.75 96 ASN A CA 1
ATOM 759 C C . ASN A 1 96 ? 31.717 -12.613 -49.855 1.00 45.75 96 ASN A C 1
ATOM 761 O O . ASN A 1 96 ? 31.614 -13.216 -48.790 1.00 45.75 96 ASN A O 1
ATOM 765 N N . MET A 1 97 ? 30.908 -12.840 -50.886 1.00 40.59 97 MET A N 1
ATOM 766 C CA . MET A 1 97 ? 30.155 -14.079 -51.050 1.00 40.59 97 MET A CA 1
ATOM 767 C C . MET A 1 97 ? 30.764 -14.817 -52.241 1.00 40.59 97 MET A C 1
ATOM 769 O O . MET A 1 97 ? 30.197 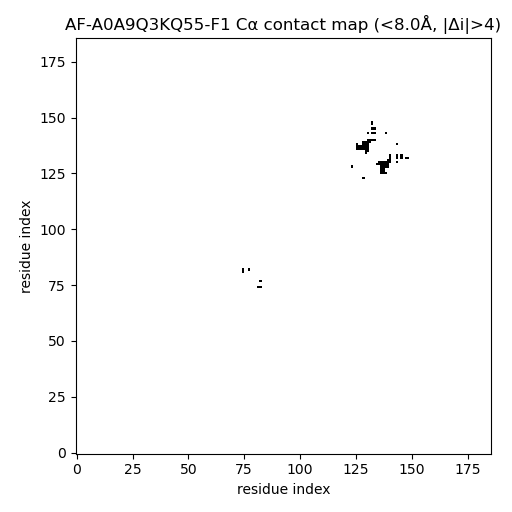-14.822 -53.329 1.00 40.59 97 MET A O 1
ATOM 773 N N . TRP A 1 98 ? 31.950 -15.391 -52.047 1.00 38.12 98 TRP A N 1
ATOM 774 C CA . TRP A 1 98 ? 32.513 -16.341 -53.000 1.00 38.12 98 TRP A CA 1
ATOM 775 C C . TRP A 1 98 ? 32.476 -17.741 -52.379 1.00 38.12 98 TRP A C 1
ATOM 777 O O . TRP A 1 98 ? 33.214 -18.053 -51.452 1.00 38.12 98 TRP A O 1
ATOM 787 N N . GLU A 1 99 ? 31.530 -18.523 -52.902 1.00 35.03 99 GLU A N 1
ATOM 788 C CA . GLU A 1 99 ? 31.457 -19.988 -52.929 1.00 35.03 99 GLU A CA 1
ATOM 789 C C . GLU A 1 99 ? 31.358 -20.773 -51.605 1.00 35.03 99 GLU A C 1
ATOM 791 O O . GLU A 1 99 ? 32.303 -21.412 -51.157 1.00 35.03 99 GLU A O 1
ATOM 796 N N . CYS A 1 100 ? 30.131 -20.921 -51.089 1.00 39.53 100 CYS A N 1
ATOM 797 C CA . CYS A 1 100 ? 29.752 -22.155 -50.387 1.00 39.53 100 CYS A CA 1
ATOM 798 C C . CYS A 1 100 ? 29.144 -23.137 -51.402 1.00 39.53 100 CYS A C 1
ATOM 800 O O . CYS A 1 100 ? 27.939 -23.111 -51.656 1.00 39.53 100 CYS A O 1
ATOM 802 N N . LYS A 1 101 ? 29.975 -23.998 -51.999 1.00 39.34 101 LYS A N 1
ATOM 803 C CA . LYS A 1 101 ? 29.515 -25.201 -52.710 1.00 39.34 101 LYS A CA 1
ATOM 804 C C . LYS A 1 101 ? 29.244 -26.286 -51.670 1.00 39.34 101 LYS A C 1
ATOM 806 O O . LYS A 1 101 ? 30.169 -26.807 -51.062 1.00 39.34 101 LYS A O 1
ATOM 811 N N . GLY A 1 102 ? 27.973 -26.596 -51.438 1.00 36.41 102 GLY A N 1
ATOM 812 C CA . GLY A 1 102 ? 27.570 -27.640 -50.499 1.00 36.41 102 GLY A CA 1
ATOM 813 C C . GLY A 1 102 ? 26.056 -27.779 -50.446 1.00 36.41 102 GLY A C 1
ATOM 814 O O . GLY A 1 102 ? 25.370 -27.048 -49.738 1.00 36.41 102 GLY A O 1
ATOM 815 N N . SER A 1 103 ? 25.536 -28.702 -51.241 1.00 50.47 103 SER A N 1
ATOM 816 C CA . SER A 1 103 ? 24.134 -29.101 -51.326 1.00 50.47 103 SER A CA 1
ATOM 817 C C . SER A 1 103 ? 23.652 -29.740 -50.017 1.00 50.47 103 SER A C 1
ATOM 819 O O . SER A 1 103 ? 23.847 -30.931 -49.799 1.00 50.47 103 SER A O 1
ATOM 821 N N . SER A 1 104 ? 22.990 -28.959 -49.157 1.00 46.56 104 SER A N 1
ATOM 822 C CA . SER A 1 104 ? 22.165 -29.480 -48.058 1.00 46.56 104 SER A CA 1
ATOM 823 C C . SER A 1 104 ? 20.696 -29.093 -48.292 1.00 46.56 104 SER A C 1
ATOM 825 O O . SER A 1 104 ? 20.390 -27.898 -48.318 1.00 46.56 104 SER A O 1
ATOM 827 N N . PRO A 1 105 ? 19.764 -30.051 -48.478 1.00 52.72 105 PRO A N 1
ATOM 828 C CA . PRO A 1 105 ? 18.379 -29.756 -48.871 1.00 52.72 105 PRO A CA 1
ATOM 829 C C . PRO A 1 105 ? 17.502 -29.153 -47.759 1.00 52.72 105 PRO A C 1
ATOM 831 O O . PRO A 1 105 ? 16.339 -28.838 -48.009 1.00 52.72 105 PRO A O 1
ATOM 834 N N . TYR A 1 106 ? 18.014 -29.009 -46.531 1.00 52.59 106 TYR A N 1
ATOM 835 C CA . TYR A 1 106 ? 17.182 -28.788 -45.341 1.00 52.59 106 TYR A CA 1
ATOM 836 C C . TYR A 1 106 ? 17.196 -27.364 -44.760 1.00 52.59 106 TYR A C 1
ATOM 838 O O . TYR A 1 106 ? 16.835 -27.163 -43.604 1.00 52.59 106 TYR A O 1
ATOM 846 N N . CYS A 1 107 ? 17.551 -26.338 -45.540 1.00 42.59 107 CYS A N 1
ATOM 847 C CA . CYS A 1 107 ? 17.420 -24.938 -45.111 1.00 42.59 107 CYS A CA 1
ATOM 848 C C . CYS A 1 107 ? 16.430 -24.144 -45.978 1.00 42.59 107 CYS A C 1
ATOM 850 O O . CYS A 1 107 ? 16.758 -23.119 -46.578 1.00 42.59 107 CYS A O 1
ATOM 852 N N . LYS A 1 108 ? 15.159 -24.568 -45.995 1.00 49.09 108 LYS A N 1
ATOM 853 C CA . LYS A 1 108 ? 14.066 -23.686 -46.434 1.00 49.09 108 LYS A CA 1
ATOM 854 C C . LYS A 1 108 ? 13.899 -22.564 -45.402 1.00 49.09 108 LYS A C 1
ATOM 856 O O . LYS A 1 108 ? 13.177 -22.712 -44.423 1.00 49.09 108 LYS A O 1
ATOM 861 N N . ARG A 1 109 ? 14.581 -21.429 -45.602 1.00 50.38 109 ARG A N 1
ATOM 862 C CA . ARG A 1 109 ? 14.271 -20.190 -44.871 1.00 50.38 109 ARG A CA 1
ATOM 863 C C . ARG A 1 109 ? 12.840 -19.773 -45.199 1.00 50.38 109 ARG A C 1
ATOM 865 O O . ARG A 1 109 ? 12.521 -19.512 -46.358 1.00 50.38 109 ARG A O 1
ATOM 872 N N . SER A 1 110 ? 12.004 -19.664 -44.175 1.00 47.12 110 SER A N 1
ATOM 873 C CA . SER A 1 110 ? 10.677 -19.058 -44.258 1.00 47.12 110 SER A CA 1
ATOM 874 C C . SER A 1 110 ? 10.804 -17.639 -44.826 1.00 47.12 110 SER A C 1
ATOM 876 O O . SER A 1 110 ? 11.600 -16.839 -44.324 1.00 47.12 110 SER A O 1
ATOM 878 N N . ARG A 1 111 ? 10.034 -17.301 -45.872 1.00 55.97 111 ARG A N 1
ATOM 879 C CA . ARG A 1 111 ? 9.906 -15.913 -46.347 1.00 55.97 111 ARG A CA 1
ATOM 880 C C . ARG A 1 111 ? 9.179 -15.100 -45.278 1.00 55.97 111 ARG A C 1
ATOM 882 O O . ARG A 1 111 ? 7.961 -14.980 -45.295 1.00 55.97 111 ARG A O 1
ATOM 889 N N . VAL A 1 112 ? 9.928 -14.541 -44.335 1.00 55.19 112 VAL A N 1
ATOM 890 C CA . VAL A 1 112 ? 9.418 -13.487 -43.458 1.00 55.19 112 VAL A CA 1
ATOM 891 C C . VAL A 1 112 ? 9.261 -12.234 -44.310 1.00 55.19 112 VAL A C 1
ATOM 893 O O . VAL A 1 112 ? 10.250 -11.710 -44.830 1.00 55.19 112 VAL A O 1
ATOM 896 N N . ASN A 1 113 ? 8.025 -11.756 -44.459 1.00 61.31 113 ASN A N 1
ATOM 897 C CA . ASN A 1 113 ? 7.754 -10.424 -44.985 1.00 61.31 113 ASN A CA 1
ATOM 898 C C . ASN A 1 113 ? 8.442 -9.417 -44.060 1.00 61.31 113 ASN A C 1
ATOM 900 O O . ASN A 1 113 ? 7.977 -9.123 -42.957 1.00 61.31 113 ASN A O 1
ATOM 904 N N . GLN A 1 114 ? 9.610 -8.936 -44.483 1.00 63.84 114 GLN A N 1
ATOM 905 C CA . GLN A 1 114 ? 10.324 -7.880 -43.788 1.00 63.84 114 GLN A CA 1
ATOM 906 C C . GLN A 1 114 ? 9.521 -6.595 -43.967 1.00 63.84 114 GLN A C 1
ATOM 908 O O . GLN A 1 114 ? 9.708 -5.855 -44.931 1.00 63.84 114 GLN A O 1
ATOM 913 N N . HIS A 1 115 ? 8.611 -6.319 -43.037 1.00 61.41 115 HIS A N 1
ATOM 914 C CA . HIS A 1 115 ? 8.052 -4.985 -42.881 1.00 61.41 115 HIS A CA 1
ATOM 915 C C . HIS A 1 115 ? 9.239 -4.029 -42.730 1.00 61.41 115 HIS A C 1
ATOM 917 O O . HIS A 1 115 ? 10.034 -4.150 -41.789 1.00 61.41 115 HIS A O 1
ATOM 923 N N . LYS A 1 116 ? 9.427 -3.126 -43.700 1.00 63.97 116 LYS A N 1
ATOM 924 C CA . LYS A 1 116 ? 10.503 -2.135 -43.647 1.00 63.97 116 LYS A CA 1
ATOM 925 C C . LYS A 1 116 ? 10.294 -1.328 -42.372 1.00 63.97 116 LYS A C 1
ATOM 927 O O . LYS A 1 116 ? 9.327 -0.580 -42.270 1.00 63.97 116 LYS A O 1
ATOM 932 N N . ARG A 1 117 ? 11.182 -1.513 -41.387 1.00 62.69 117 ARG A N 1
ATOM 933 C CA . ARG A 1 117 ? 11.205 -0.708 -40.160 1.00 62.69 117 ARG A CA 1
ATOM 934 C C . ARG A 1 117 ? 11.126 0.758 -40.584 1.00 62.69 117 ARG A C 1
ATOM 936 O O . ARG A 1 117 ? 11.992 1.218 -41.330 1.00 62.69 117 ARG A O 1
ATOM 943 N N . GLY A 1 118 ? 10.060 1.443 -40.170 1.00 65.50 118 GLY A N 1
ATOM 944 C CA . GLY A 1 118 ? 9.819 2.840 -40.518 1.00 65.50 118 GLY A CA 1
ATOM 945 C C . GLY A 1 118 ? 11.039 3.709 -40.213 1.00 65.50 118 GLY A C 1
ATOM 946 O O . GLY A 1 118 ? 11.847 3.393 -39.334 1.00 65.50 118 GLY A O 1
ATOM 947 N N . LYS A 1 119 ? 11.198 4.799 -40.970 1.00 66.19 119 LYS A N 1
ATOM 948 C CA . LYS A 1 119 ? 12.279 5.769 -40.757 1.00 66.19 119 LYS A CA 1
ATOM 949 C C . LYS A 1 119 ? 12.276 6.198 -39.284 1.00 66.19 119 LYS A C 1
ATOM 951 O O . LYS A 1 119 ? 11.231 6.575 -38.760 1.00 66.19 119 LYS A O 1
ATOM 956 N N . ARG A 1 120 ? 13.445 6.135 -38.629 1.00 62.12 120 ARG A N 1
ATOM 957 C CA . ARG A 1 120 ? 13.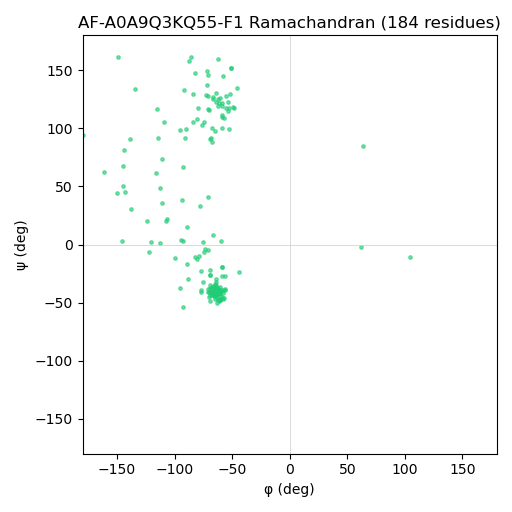654 6.681 -37.276 1.00 62.12 120 ARG A CA 1
ATOM 958 C C . ARG A 1 120 ? 13.042 8.091 -37.205 1.00 62.12 120 ARG A C 1
ATOM 960 O O . ARG A 1 120 ? 13.286 8.857 -38.144 1.00 62.12 120 ARG A O 1
ATOM 967 N N . PRO A 1 121 ? 12.282 8.445 -36.148 1.00 65.75 121 PRO A N 1
ATOM 968 C CA . PRO A 1 121 ? 11.737 9.788 -35.999 1.00 65.75 121 PRO A CA 1
ATOM 969 C C . PRO A 1 121 ? 12.872 10.797 -36.131 1.00 65.75 121 PRO A C 1
ATOM 971 O O . PRO A 1 121 ? 13.835 10.758 -35.365 1.00 65.75 121 PRO A O 1
ATOM 974 N N . GLN A 1 122 ? 12.809 11.654 -37.149 1.00 72.06 122 GLN A N 1
ATOM 975 C CA . GLN A 1 122 ? 13.813 12.697 -37.286 1.00 72.06 122 GLN A CA 1
ATOM 976 C C . GLN A 1 122 ? 13.693 13.637 -36.092 1.00 72.06 122 GLN A C 1
ATOM 978 O O . GLN A 1 122 ? 12.595 14.094 -35.765 1.00 72.06 122 GLN A O 1
ATOM 983 N N . VAL A 1 123 ? 14.823 13.916 -35.441 1.00 73.12 123 VAL A N 1
ATOM 984 C CA . VAL A 1 123 ? 14.902 14.902 -34.364 1.00 73.12 123 VAL A CA 1
ATOM 985 C C . VAL A 1 123 ? 14.416 16.235 -34.931 1.00 73.12 123 VAL A C 1
ATOM 987 O O . VAL A 1 123 ? 15.057 16.839 -35.793 1.00 73.12 123 VAL A O 1
ATOM 990 N N . LYS A 1 124 ? 13.232 16.676 -34.498 1.00 78.44 124 LYS A N 1
ATOM 991 C CA . LYS A 1 124 ? 12.673 17.964 -34.914 1.00 78.44 124 LYS A CA 1
ATOM 992 C C . LYS A 1 124 ? 13.559 19.065 -34.332 1.00 78.44 124 LYS A C 1
ATOM 994 O O . LYS A 1 124 ? 13.802 19.091 -33.129 1.00 78.44 124 LYS A O 1
ATOM 999 N N . LYS A 1 125 ? 14.035 19.986 -35.178 1.00 86.12 125 LYS A N 1
ATOM 1000 C CA . LYS A 1 125 ? 14.766 21.181 -34.724 1.00 86.12 125 LYS A CA 1
ATOM 1001 C C . LYS A 1 125 ? 13.858 21.973 -33.777 1.00 86.12 125 LYS A C 1
ATOM 1003 O O . LYS A 1 125 ? 12.796 22.420 -34.210 1.00 86.12 125 LYS A O 1
ATOM 1008 N N . MET A 1 126 ? 14.268 22.163 -32.519 1.00 83.75 126 MET A N 1
ATOM 1009 C CA . MET A 1 126 ? 13.449 22.836 -31.493 1.00 83.75 126 MET A CA 1
ATOM 1010 C C . MET A 1 126 ? 13.071 24.269 -31.885 1.00 83.75 126 MET A C 1
ATOM 1012 O O . MET A 1 126 ? 11.989 24.735 -31.551 1.00 83.75 126 MET A O 1
ATOM 1016 N N . SER A 1 127 ? 13.883 24.926 -32.719 1.00 84.56 127 SER A N 1
ATOM 1017 C CA . SER A 1 127 ? 13.567 26.228 -33.321 1.00 84.56 127 SER A CA 1
ATOM 1018 C C . SER A 1 127 ? 12.293 26.246 -34.178 1.00 84.56 127 SER A C 1
ATOM 1020 O O . SER A 1 127 ? 11.745 27.314 -34.430 1.00 84.56 127 SER A O 1
ATOM 1022 N N . ARG A 1 128 ? 11.800 25.087 -34.635 1.00 86.00 128 ARG A N 1
ATOM 1023 C CA . ARG A 1 128 ? 10.537 24.947 -35.384 1.00 86.00 128 ARG A CA 1
ATOM 1024 C C . ARG A 1 128 ? 9.371 24.479 -34.512 1.00 86.00 128 ARG A C 1
ATOM 1026 O O . ARG A 1 128 ? 8.231 24.517 -34.965 1.00 86.00 128 ARG A O 1
ATOM 1033 N N . VAL A 1 129 ? 9.646 24.027 -33.290 1.00 91.00 129 VAL A N 1
ATOM 1034 C CA . VAL A 1 129 ? 8.630 23.559 -32.344 1.00 91.00 129 VAL A CA 1
ATOM 1035 C C . VAL A 1 129 ? 7.994 24.779 -31.691 1.00 91.00 129 VAL A C 1
ATOM 1037 O O . VAL A 1 129 ? 8.701 25.538 -31.037 1.00 91.00 129 VAL A O 1
ATOM 1040 N N . ARG A 1 130 ? 6.685 24.973 -31.891 1.00 93.06 130 ARG A N 1
ATOM 1041 C CA . ARG A 1 130 ? 5.873 25.975 -31.183 1.00 93.06 130 ARG A CA 1
ATOM 1042 C C . ARG A 1 130 ? 5.250 25.346 -29.941 1.00 93.06 130 ARG A C 1
ATOM 1044 O O . ARG A 1 130 ? 4.700 24.248 -30.018 1.00 93.06 130 ARG A O 1
ATOM 1051 N N . CYS A 1 131 ? 5.343 26.041 -28.817 1.00 92.81 131 CYS A N 1
ATOM 1052 C CA . CYS A 1 131 ? 4.706 25.657 -27.571 1.00 92.81 131 CYS A CA 1
ATOM 1053 C C . CYS A 1 131 ? 3.194 25.884 -27.660 1.00 92.81 131 CYS A C 1
ATOM 1055 O O . CYS A 1 131 ? 2.761 26.980 -27.978 1.00 92.81 131 CYS A O 1
ATOM 1057 N N . TYR A 1 132 ? 2.389 24.876 -27.325 1.00 90.88 132 TYR A N 1
ATOM 1058 C CA . TYR A 1 132 ? 0.923 24.992 -27.328 1.00 90.88 132 TYR A CA 1
ATOM 1059 C C . TYR A 1 132 ? 0.351 25.798 -26.149 1.00 90.88 132 TYR A C 1
ATOM 1061 O O . TYR A 1 132 ? -0.853 26.012 -26.095 1.00 90.88 132 TYR A O 1
ATOM 1069 N N . ASN A 1 133 ? 1.190 26.196 -25.186 1.00 91.31 133 ASN A N 1
ATOM 1070 C CA . ASN A 1 133 ? 0.775 27.021 -24.052 1.00 91.31 133 ASN A CA 1
ATOM 1071 C C . ASN A 1 133 ? 0.987 28.518 -24.345 1.00 91.31 133 ASN A C 1
ATOM 1073 O O . ASN A 1 133 ? 0.056 29.314 -24.259 1.00 91.31 133 ASN A O 1
ATOM 1077 N N . CYS A 1 134 ? 2.206 28.896 -24.740 1.00 91.50 134 CYS A N 1
ATOM 1078 C CA . CYS A 1 134 ? 2.612 30.295 -24.914 1.00 91.50 134 CYS A CA 1
ATOM 1079 C C . CYS A 1 134 ? 2.888 30.713 -26.365 1.00 91.50 134 CYS A C 1
ATOM 1081 O O . CYS A 1 134 ? 3.331 31.833 -26.603 1.00 91.50 134 CYS A O 1
ATOM 1083 N N . ASP A 1 135 ? 2.719 29.804 -27.330 1.00 90.38 135 ASP A N 1
ATOM 1084 C CA . ASP A 1 135 ? 2.943 30.005 -28.772 1.00 90.38 135 ASP A CA 1
ATOM 1085 C C . ASP A 1 135 ? 4.390 30.357 -29.186 1.00 90.38 135 ASP A C 1
ATOM 1087 O O . ASP A 1 135 ? 4.720 30.412 -30.377 1.00 90.38 135 ASP A O 1
ATOM 1091 N N . LYS A 1 136 ? 5.307 30.497 -28.217 1.00 91.50 136 LYS A N 1
ATOM 1092 C CA . LYS A 1 136 ? 6.742 30.721 -28.442 1.00 91.50 136 LYS A CA 1
ATOM 1093 C C . LYS A 1 136 ? 7.425 29.458 -28.968 1.00 91.50 136 LYS A C 1
ATOM 1095 O O . LYS A 1 136 ? 7.032 28.328 -28.670 1.00 91.50 136 LYS A O 1
ATOM 1100 N N . LYS A 1 137 ? 8.476 29.647 -29.770 1.00 93.50 137 LYS A N 1
ATOM 1101 C CA . LYS A 1 137 ? 9.275 28.548 -30.332 1.00 93.50 137 LYS A CA 1
ATOM 1102 C C . LYS A 1 137 ? 10.377 28.102 -29.365 1.00 93.50 137 LYS A C 1
ATOM 1104 O O . LYS A 1 137 ? 10.754 28.852 -28.471 1.00 93.50 137 LYS A O 1
ATOM 1109 N N . GLY A 1 138 ? 10.922 26.903 -29.565 1.00 92.69 138 GLY A N 1
ATOM 1110 C CA . GLY A 1 138 ? 12.116 26.428 -28.851 1.00 92.69 138 GLY A CA 1
ATOM 1111 C C . GLY A 1 138 ? 11.860 25.405 -27.743 1.00 92.69 138 GLY A C 1
ATOM 1112 O O . GLY A 1 138 ? 12.812 24.783 -27.285 1.00 92.69 138 GLY A O 1
ATOM 1113 N N . HIS A 1 139 ? 10.605 25.181 -27.342 1.00 93.44 139 HIS A N 1
ATOM 1114 C CA . HIS A 1 139 ? 10.250 24.227 -26.288 1.00 93.44 139 HIS A CA 1
ATOM 1115 C C . HIS A 1 139 ? 8.864 23.603 -26.513 1.00 93.44 139 HIS A C 1
ATOM 1117 O O . HIS A 1 139 ? 8.032 24.124 -27.256 1.00 93.44 139 HIS A O 1
ATOM 1123 N N . TYR A 1 140 ? 8.617 22.467 -25.858 1.00 92.56 140 TYR A N 1
ATOM 1124 C CA . TYR A 1 140 ? 7.300 21.828 -25.801 1.00 92.56 140 TYR A CA 1
ATOM 1125 C C . TYR A 1 140 ? 6.473 22.384 -24.638 1.00 92.56 140 TYR A C 1
ATOM 1127 O O . TYR A 1 140 ? 7.038 22.833 -23.647 1.00 92.56 140 TYR A O 1
ATOM 1135 N N . ALA A 1 141 ? 5.143 22.258 -24.700 1.00 90.38 141 ALA A N 1
ATOM 1136 C CA . ALA A 1 141 ? 4.232 22.735 -23.648 1.00 90.38 141 ALA A CA 1
ATOM 1137 C C . ALA A 1 141 ? 4.527 22.168 -22.246 1.00 90.38 141 ALA A C 1
ATOM 1139 O O . ALA A 1 141 ? 4.258 22.831 -21.252 1.00 90.38 141 ALA A O 1
ATOM 1140 N N . ARG A 1 142 ? 5.126 20.971 -22.163 1.00 89.38 142 ARG A N 1
ATOM 1141 C CA . ARG A 1 142 ? 5.564 20.359 -20.895 1.00 89.38 142 ARG A CA 1
ATOM 1142 C C . ARG A 1 142 ? 6.745 21.083 -20.240 1.00 89.38 142 ARG A C 1
ATOM 1144 O O . ARG A 1 142 ? 6.876 21.021 -19.030 1.00 89.38 142 ARG A O 1
ATOM 1151 N N . ASN A 1 143 ? 7.566 21.769 -21.035 1.00 88.75 143 ASN A N 1
ATOM 1152 C CA . ASN A 1 143 ? 8.765 22.482 -20.588 1.00 88.75 143 ASN A CA 1
ATOM 1153 C C . ASN A 1 143 ? 8.546 24.006 -20.612 1.00 88.75 143 ASN A C 1
ATOM 1155 O O . ASN A 1 143 ? 9.499 24.767 -20.751 1.00 88.75 143 ASN A O 1
ATOM 1159 N N . CYS A 1 144 ? 7.290 24.457 -20.599 1.00 91.25 144 CYS A N 1
ATOM 1160 C CA . CYS A 1 144 ? 6.958 25.874 -20.613 1.00 91.25 144 CYS A CA 1
ATOM 1161 C C . CYS A 1 144 ? 7.016 26.431 -19.188 1.00 91.25 144 CYS A C 1
ATOM 1163 O O . CYS A 1 144 ? 6.386 25.872 -18.296 1.00 91.25 144 CYS A O 1
ATOM 1165 N N . CYS A 1 145 ? 7.733 27.538 -18.987 1.00 89.50 145 CYS A N 1
ATOM 1166 C CA . CYS A 1 145 ? 7.790 28.221 -17.690 1.00 89.50 145 CYS A CA 1
ATOM 1167 C C . CYS A 1 145 ? 6.547 29.085 -17.408 1.00 89.50 145 CYS A C 1
ATOM 1169 O O . CYS A 1 145 ? 6.400 29.598 -16.304 1.00 89.50 145 CYS A O 1
ATOM 1171 N N . GLU A 1 146 ? 5.674 29.284 -18.400 1.00 88.75 14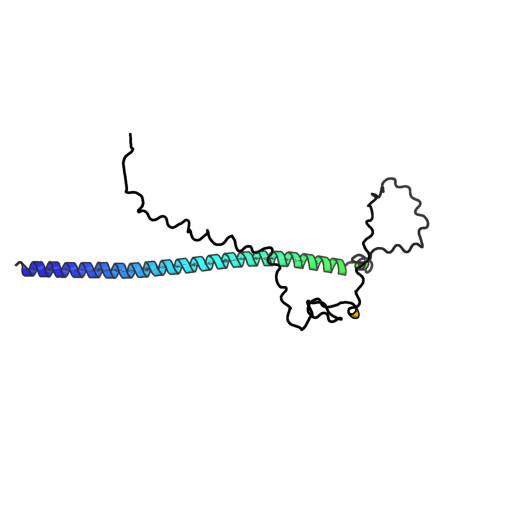6 GLU A N 1
ATOM 1172 C CA . GLU A 1 146 ? 4.432 30.042 -18.230 1.00 88.75 146 GLU A CA 1
ATOM 1173 C C . GLU A 1 146 ? 3.332 29.154 -17.626 1.00 88.75 146 GLU A C 1
ATOM 1175 O O . GLU A 1 146 ? 3.281 27.953 -17.924 1.00 88.75 146 GLU A O 1
ATOM 1180 N N . PRO A 1 147 ? 2.419 29.720 -16.813 1.00 86.19 147 PRO A N 1
ATOM 1181 C CA . PRO A 1 147 ? 1.294 28.970 -16.266 1.00 86.19 147 PRO A CA 1
ATOM 1182 C C . PRO A 1 147 ? 0.444 28.375 -17.395 1.00 86.19 147 PRO A C 1
ATOM 1184 O O . PRO A 1 147 ? 0.300 28.962 -18.470 1.00 86.19 147 PRO A O 1
ATOM 1187 N N . LYS A 1 148 ? -0.109 27.178 -17.174 1.00 82.56 148 LYS A N 1
ATOM 1188 C CA . LYS A 1 148 ? -0.946 26.495 -18.170 1.00 82.56 148 LYS A CA 1
ATOM 1189 C C . LYS A 1 148 ? -2.210 27.319 -18.426 1.00 82.56 148 LYS A C 1
ATOM 1191 O O . LYS A 1 148 ? -2.982 27.554 -17.498 1.00 82.56 148 LYS A O 1
ATOM 1196 N N . LYS A 1 149 ? -2.460 27.709 -19.678 1.00 79.19 149 LYS A N 1
ATOM 1197 C CA . LYS A 1 149 ? -3.766 28.232 -20.091 1.00 79.19 149 LYS A CA 1
ATOM 1198 C C . LYS A 1 149 ? -4.789 27.116 -19.883 1.00 79.19 149 LYS A C 1
ATOM 1200 O O . LYS A 1 149 ? -4.643 26.036 -20.460 1.00 79.19 149 LYS A O 1
ATOM 1205 N N . ARG A 1 150 ? -5.795 27.345 -19.033 1.00 74.81 150 ARG A N 1
ATOM 1206 C CA . ARG A 1 150 ? -6.930 26.422 -18.924 1.00 74.81 150 ARG A CA 1
ATOM 1207 C C . ARG A 1 150 ? -7.569 26.343 -20.307 1.00 74.81 150 ARG A C 1
ATOM 1209 O O . ARG A 1 150 ? -7.940 27.377 -20.862 1.00 74.81 150 ARG A O 1
ATOM 1216 N N . ARG A 1 151 ? -7.650 25.142 -20.889 1.00 70.00 151 ARG A N 1
ATOM 1217 C CA . ARG A 1 151 ? -8.603 24.940 -21.980 1.00 70.00 151 ARG A CA 1
ATOM 1218 C C . ARG A 1 151 ? -9.969 25.171 -21.354 1.00 70.00 151 ARG A C 1
ATOM 1220 O O . ARG A 1 151 ? -10.255 24.573 -20.324 1.00 70.00 151 ARG A O 1
ATOM 1227 N N . ILE A 1 152 ? -10.753 26.072 -21.931 1.00 64.50 152 ILE A N 1
ATOM 1228 C CA . ILE A 1 152 ? -12.192 26.065 -21.697 1.00 64.50 152 ILE A CA 1
ATOM 1229 C C . ILE A 1 152 ? -12.623 24.682 -22.184 1.00 64.50 152 ILE A C 1
ATOM 1231 O O . ILE A 1 152 ? -12.410 24.353 -23.352 1.00 64.50 152 ILE A O 1
ATOM 1235 N N . GLU A 1 153 ? -13.030 23.828 -21.254 1.00 62.38 153 GLU A N 1
ATOM 1236 C CA . GLU A 1 153 ? -13.570 22.516 -21.573 1.00 62.38 153 GLU A CA 1
ATOM 1237 C C . GLU A 1 153 ? -14.815 22.755 -22.428 1.00 62.38 153 GLU A C 1
ATOM 1239 O O . GLU A 1 153 ? -15.670 23.566 -22.068 1.00 62.38 153 GLU A O 1
ATOM 1244 N N . ASP A 1 154 ? -14.868 22.133 -23.607 1.00 58.41 154 ASP A N 1
ATOM 1245 C CA . ASP A 1 154 ? -16.099 22.081 -24.390 1.00 58.41 154 ASP A CA 1
ATOM 1246 C C . ASP A 1 154 ? -17.189 21.506 -23.468 1.00 58.41 154 ASP A C 1
ATOM 1248 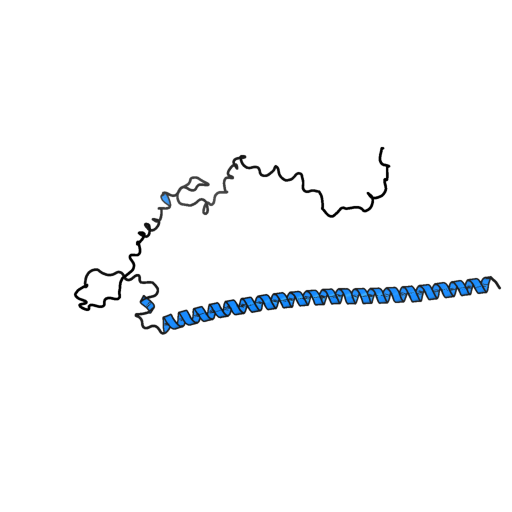O O . ASP A 1 154 ? -17.011 20.380 -22.998 1.00 58.41 154 ASP A O 1
ATOM 1252 N N . PRO A 1 155 ? -18.320 22.198 -23.222 1.00 58.69 155 PRO A N 1
ATOM 1253 C CA . PRO A 1 155 ? -19.369 21.725 -22.306 1.00 58.69 155 PRO A CA 1
ATOM 1254 C C . PRO A 1 155 ? -20.097 20.456 -22.782 1.00 58.69 155 PRO A C 1
ATOM 1256 O O . PRO A 1 155 ? -21.116 20.067 -22.222 1.00 58.69 155 PRO A O 1
ATOM 1259 N N . SER A 1 156 ? -19.623 19.822 -23.854 1.00 57.84 156 SER A N 1
ATOM 1260 C CA . SER A 1 156 ? -20.303 18.735 -24.552 1.00 57.84 156 SER A CA 1
ATOM 1261 C C . SER A 1 156 ? -20.352 17.417 -23.770 1.00 57.84 156 SER A C 1
ATOM 1263 O O . SER A 1 156 ? -20.980 16.483 -24.258 1.00 57.84 156 SER A O 1
ATOM 1265 N N . TRP A 1 157 ? -19.715 17.310 -22.603 1.00 47.75 157 TRP A N 1
ATOM 1266 C CA . TRP A 1 157 ? -19.788 16.125 -21.743 1.00 47.75 157 TRP A CA 1
ATOM 1267 C C . TRP A 1 157 ? -19.756 16.533 -20.261 1.00 47.75 157 TRP A C 1
ATOM 1269 O O . TRP A 1 157 ? -18.796 16.266 -19.544 1.00 47.75 157 TRP A O 1
ATOM 1279 N N . ASN A 1 158 ? -20.816 17.203 -19.800 1.00 47.84 158 ASN A N 1
ATOM 1280 C CA . ASN A 1 158 ? -21.116 17.271 -18.370 1.00 47.84 158 ASN A CA 1
ATOM 1281 C C . ASN A 1 158 ? -21.727 15.934 -17.940 1.00 47.84 158 ASN A C 1
ATOM 1283 O O . ASN A 1 158 ? -22.906 15.678 -18.171 1.00 47.84 158 ASN A O 1
ATOM 1287 N N . SER A 1 159 ? -20.931 15.100 -17.279 1.00 50.56 159 SER A N 1
ATOM 1288 C CA . SER A 1 159 ? -21.398 13.914 -16.549 1.00 50.56 159 SER A CA 1
ATOM 1289 C C . SER A 1 159 ? -22.007 14.278 -15.183 1.00 50.56 159 SER A C 1
ATOM 1291 O O . SER A 1 159 ? -21.873 13.513 -14.234 1.00 50.56 159 SER A O 1
ATOM 1293 N N . ASP A 1 160 ? -22.655 15.440 -15.069 1.00 49.81 160 ASP A N 1
ATOM 1294 C CA . ASP A 1 160 ? -23.272 15.915 -13.821 1.00 49.81 160 ASP A CA 1
ATOM 1295 C C . ASP A 1 160 ? -24.772 15.567 -13.726 1.00 49.81 160 ASP A C 1
ATOM 1297 O O . ASP A 1 160 ? -25.428 15.889 -12.740 1.00 49.81 160 ASP A O 1
ATOM 1301 N N . GLU A 1 161 ? -25.323 14.832 -14.698 1.00 50.97 161 GLU A N 1
ATOM 1302 C CA . GLU A 1 161 ? -26.695 14.297 -14.649 1.00 50.97 161 GLU A CA 1
ATOM 1303 C C . GLU A 1 161 ? -26.747 12.854 -14.097 1.00 50.97 161 GLU A C 1
ATOM 1305 O O . GLU A 1 161 ? -27.501 12.014 -14.577 1.00 50.97 161 GLU A O 1
ATOM 1310 N N . TYR A 1 162 ? -25.919 12.531 -13.094 1.00 52.72 162 TYR A N 1
ATOM 1311 C CA . TYR A 1 162 ? -25.972 11.236 -12.390 1.00 52.72 162 TYR A CA 1
ATOM 1312 C C . TYR A 1 162 ? -25.517 11.325 -10.918 1.00 52.72 162 TYR A C 1
ATOM 1314 O O . TYR A 1 162 ? -24.748 10.503 -10.425 1.00 52.72 162 TYR A O 1
ATOM 1322 N N . GLN A 1 163 ? -25.967 12.354 -10.193 1.00 45.38 163 GLN A N 1
ATOM 1323 C CA . GLN A 1 163 ? -25.697 12.526 -8.752 1.00 45.38 163 GLN A CA 1
ATOM 1324 C C . GLN A 1 163 ? -26.932 13.007 -7.961 1.00 45.38 163 GLN A C 1
ATOM 1326 O O . GLN A 1 163 ? -26.795 13.676 -6.942 1.00 45.38 163 GLN A O 1
ATOM 1331 N N . LEU A 1 164 ? -28.150 12.653 -8.390 1.00 50.19 164 LEU A N 1
ATOM 1332 C CA . LEU A 1 164 ? -29.372 12.926 -7.613 1.00 50.19 164 LEU A CA 1
ATOM 1333 C C . LEU A 1 164 ? -30.230 11.696 -7.287 1.00 50.19 164 LEU A C 1
ATOM 1335 O O . LEU A 1 164 ? -31.376 11.862 -6.895 1.00 50.19 164 LEU A O 1
ATOM 1339 N N . GLU A 1 165 ? -29.677 10.479 -7.341 1.00 41.91 165 GLU A N 1
ATOM 1340 C CA . GLU A 1 165 ? -30.365 9.277 -6.832 1.00 41.91 165 GLU A CA 1
ATOM 1341 C C . GLU A 1 165 ? -29.408 8.249 -6.205 1.00 41.91 165 GLU A C 1
ATOM 1343 O O . GLU A 1 165 ? -29.448 7.075 -6.538 1.00 41.91 165 GLU A O 1
ATOM 1348 N N . LEU A 1 166 ? -28.525 8.654 -5.285 1.00 52.06 166 LEU A N 1
ATOM 1349 C CA . LEU A 1 166 ? -27.805 7.697 -4.420 1.00 52.06 166 LEU A CA 1
ATOM 1350 C C . LEU A 1 166 ? -27.618 8.238 -2.990 1.00 52.06 166 LEU A C 1
ATOM 1352 O O . LEU A 1 166 ? -26.549 8.125 -2.399 1.00 52.06 166 LEU A O 1
ATOM 1356 N N . SER A 1 167 ? -28.678 8.808 -2.410 1.00 45.81 167 SER A N 1
ATOM 1357 C CA . SER A 1 167 ? -28.783 9.065 -0.961 1.00 45.81 167 SER A CA 1
ATOM 1358 C C . SER A 1 167 ? -29.834 8.170 -0.287 1.00 45.81 167 SER A C 1
ATOM 1360 O O . SER A 1 167 ? -30.537 8.608 0.619 1.00 45.81 167 SER A O 1
ATOM 1362 N N . GLY A 1 168 ? -29.964 6.924 -0.751 1.00 44.06 168 GLY A N 1
ATOM 1363 C CA . GLY A 1 168 ? -30.712 5.863 -0.074 1.00 44.06 168 GLY A CA 1
ATOM 1364 C C . GLY A 1 168 ? -29.764 4.753 0.368 1.00 44.06 168 GLY A C 1
ATOM 1365 O O . GLY A 1 168 ? -29.463 3.847 -0.406 1.00 44.06 168 GLY A O 1
ATOM 1366 N N . SER A 1 169 ? -29.260 4.839 1.597 1.00 45.53 169 SER A N 1
ATOM 1367 C CA . SER A 1 169 ? -28.563 3.756 2.294 1.00 45.53 169 SER A CA 1
ATOM 1368 C C . SER A 1 169 ? -29.455 2.511 2.332 1.00 45.53 169 SER A C 1
ATOM 1370 O O . SER A 1 169 ? -30.512 2.491 2.953 1.00 45.53 169 SER A O 1
ATOM 1372 N N . MET A 1 170 ? -28.989 1.434 1.700 1.00 43.81 170 MET A N 1
ATOM 1373 C CA . MET A 1 170 ? -29.593 0.089 1.675 1.00 43.81 170 MET A CA 1
ATOM 1374 C C . MET A 1 170 ? -29.734 -0.564 3.076 1.00 43.81 170 MET A C 1
ATOM 1376 O O . MET A 1 170 ? -30.133 -1.719 3.183 1.00 43.81 170 MET A O 1
ATOM 1380 N N . TRP A 1 171 ? -29.383 0.127 4.161 1.00 51.91 171 TRP A N 1
ATOM 1381 C CA . TRP A 1 171 ? -29.340 -0.419 5.521 1.00 51.91 171 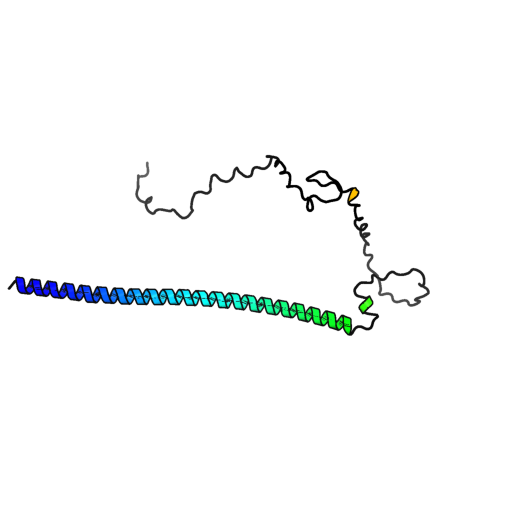TRP A CA 1
ATOM 1382 C C . TRP A 1 171 ? -30.246 0.299 6.529 1.00 51.91 171 TRP A C 1
ATOM 1384 O O . TRP A 1 171 ? -30.332 -0.147 7.670 1.00 51.91 171 TRP A O 1
ATOM 1394 N N . ASP A 1 172 ? -31.023 1.303 6.116 1.00 48.56 172 ASP A N 1
ATOM 1395 C CA . ASP A 1 172 ? -32.043 1.910 6.981 1.00 48.56 172 ASP A CA 1
ATOM 1396 C C . ASP A 1 172 ? -33.412 1.242 6.781 1.00 48.56 172 ASP A C 1
ATOM 1398 O O . ASP A 1 172 ? -34.371 1.839 6.293 1.00 48.56 172 ASP A O 1
ATOM 1402 N N . ILE A 1 173 ? -33.515 -0.032 7.170 1.00 51.31 173 ILE A N 1
ATOM 1403 C CA . ILE A 1 173 ? -34.812 -0.675 7.412 1.00 51.31 173 ILE A CA 1
ATOM 1404 C C . ILE A 1 173 ? -35.092 -0.567 8.910 1.00 51.31 173 ILE A C 1
ATOM 1406 O O . ILE A 1 173 ? -34.597 -1.358 9.713 1.00 51.31 173 ILE A O 1
ATOM 1410 N N . THR A 1 174 ? -35.898 0.420 9.300 1.00 55.06 174 THR A N 1
ATOM 1411 C CA . THR A 1 174 ? -36.469 0.470 10.649 1.00 55.06 174 THR A CA 1
ATOM 1412 C C . THR A 1 174 ? -37.542 -0.622 10.807 1.00 55.06 174 THR A C 1
ATOM 1414 O O . THR A 1 174 ? -38.271 -0.917 9.855 1.00 55.06 174 THR A O 1
ATOM 1417 N N . PRO A 1 175 ? -37.711 -1.239 11.994 1.00 48.62 175 PRO A N 1
ATOM 1418 C CA . PRO A 1 175 ? -38.643 -2.360 12.169 1.00 48.62 175 PRO A CA 1
ATOM 1419 C C . PRO A 1 175 ? -40.131 -1.962 12.221 1.00 48.62 175 PRO A C 1
ATOM 1421 O O . PRO A 1 175 ? -40.986 -2.823 12.420 1.00 48.62 175 PRO A O 1
ATOM 1424 N N . GLU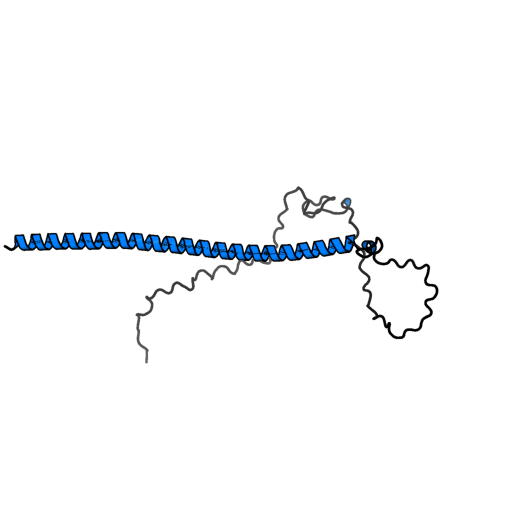 A 1 176 ? -40.482 -0.683 12.071 1.00 46.19 176 GLU A N 1
ATOM 1425 C CA . GLU A 1 176 ? -41.810 -0.175 12.454 1.00 46.19 176 GLU A CA 1
ATOM 1426 C C . GLU A 1 176 ? -42.882 -0.163 11.354 1.00 46.19 176 GLU A C 1
ATOM 1428 O O . GLU A 1 176 ? -44.022 0.220 11.612 1.00 46.19 176 GLU A O 1
ATOM 1433 N N . MET A 1 177 ? -42.609 -0.656 10.145 1.00 44.38 177 MET A N 1
ATOM 1434 C CA . MET A 1 177 ? -43.645 -0.726 9.096 1.00 44.38 177 MET A CA 1
ATOM 1435 C C . MET A 1 177 ? -44.475 -2.017 9.085 1.00 44.38 177 MET A C 1
ATOM 1437 O O . MET A 1 177 ? -45.213 -2.275 8.135 1.00 44.38 177 MET A O 1
ATOM 1441 N N . LYS A 1 178 ? -44.430 -2.824 10.150 1.00 50.84 178 LYS A N 1
ATOM 1442 C CA . LYS A 1 178 ? -45.172 -4.091 10.226 1.00 50.84 178 LYS A CA 1
ATOM 1443 C C . LYS A 1 178 ? -46.287 -4.081 11.265 1.00 50.84 178 LYS A C 1
ATOM 1445 O O . LYS A 1 178 ? -46.368 -5.016 12.040 1.00 50.84 178 LYS A O 1
ATOM 1450 N N . LEU A 1 179 ? -47.151 -3.061 11.285 1.00 51.50 179 LEU A N 1
ATOM 1451 C CA . LEU A 1 179 ? -48.412 -3.093 12.051 1.00 51.50 179 LEU A CA 1
ATOM 1452 C C . LEU A 1 179 ? -49.427 -2.032 11.571 1.00 51.50 179 LEU A C 1
ATOM 1454 O O . LEU A 1 179 ? -49.846 -1.163 12.326 1.00 51.50 179 LEU A O 1
ATOM 1458 N N . LYS A 1 180 ? -49.879 -2.107 10.313 1.00 47.91 180 LYS A N 1
ATOM 1459 C CA . LYS A 1 180 ? -51.206 -1.586 9.926 1.00 47.91 180 LYS A CA 1
ATOM 1460 C C . LYS A 1 180 ? -51.875 -2.562 8.968 1.00 47.91 180 LYS A C 1
ATOM 1462 O O . LYS A 1 180 ? -51.688 -2.506 7.759 1.00 47.91 180 LYS A O 1
ATOM 1467 N N . GLY A 1 181 ? -52.633 -3.485 9.554 1.00 47.91 181 GLY A N 1
ATOM 1468 C CA . GLY A 1 181 ? -53.647 -4.241 8.839 1.00 47.91 181 GLY A CA 1
ATOM 1469 C C . GLY A 1 181 ? -54.825 -3.332 8.499 1.00 47.91 181 GLY A C 1
ATOM 1470 O O . GLY A 1 181 ? -55.376 -2.679 9.382 1.00 47.91 181 GLY A O 1
ATOM 1471 N N . LEU A 1 182 ? -55.213 -3.323 7.228 1.00 41.41 182 LEU A N 1
ATOM 1472 C CA . LEU A 1 182 ? -56.559 -2.987 6.779 1.00 41.41 182 LEU A CA 1
ATOM 1473 C C . LEU A 1 182 ? -56.972 -4.047 5.751 1.00 41.41 182 LEU A C 1
ATOM 1475 O O . LEU A 1 182 ? -56.172 -4.477 4.923 1.00 41.41 182 LEU A O 1
ATOM 1479 N N . ALA A 1 183 ? -58.197 -4.529 5.933 1.00 48.78 183 ALA A N 1
ATOM 1480 C CA . ALA A 1 183 ? -58.792 -5.731 5.362 1.00 48.78 183 ALA A CA 1
ATOM 1481 C C . ALA A 1 183 ? -58.914 -5.722 3.822 1.00 48.78 183 ALA A C 1
ATOM 1483 O O . ALA A 1 183 ? -58.935 -4.649 3.216 1.00 48.78 183 ALA A O 1
ATOM 1484 N N . PRO A 1 184 ? -59.058 -6.900 3.181 1.00 45.44 184 PRO A N 1
ATOM 1485 C CA . PRO A 1 184 ? -59.400 -6.972 1.767 1.00 45.44 184 PRO A CA 1
ATOM 1486 C C . PRO A 1 184 ? -60.862 -6.569 1.534 1.00 45.44 184 PRO A C 1
ATOM 1488 O O . PRO A 1 184 ? -61.763 -6.988 2.259 1.00 45.44 184 PRO A O 1
ATOM 1491 N N . ALA A 1 185 ? -61.088 -5.778 0.488 1.00 44.81 185 ALA A N 1
ATOM 1492 C CA . ALA A 1 185 ? -62.404 -5.576 -0.097 1.00 44.81 185 ALA A CA 1
ATOM 1493 C C . ALA A 1 185 ? -62.696 -6.715 -1.087 1.00 44.81 185 ALA A C 1
ATOM 1495 O O . ALA A 1 185 ? -62.096 -6.755 -2.162 1.00 44.81 185 ALA A O 1
ATOM 1496 N N . ASN A 1 186 ? -63.571 -7.642 -0.691 1.00 45.81 186 ASN A N 1
ATOM 1497 C CA . ASN A 1 186 ? -64.695 -8.180 -1.474 1.00 45.81 186 ASN A CA 1
ATOM 1498 C C . ASN A 1 186 ? -65.473 -9.201 -0.642 1.00 45.81 186 ASN A C 1
ATOM 1500 O O . ASN A 1 186 ? -64.825 -10.131 -0.113 1.00 45.81 186 ASN A O 1
#

InterPro domains:
  IPR001878 Zinc finger, CCHC-type [PF00098] (130-144)
  IPR001878 Zinc finger, CCHC-type [PS50158] (130-144)
  IPR036875 Zinc finger, CCHC-type superfamily [SSF57756] (114-150)

Foldseek 3Di:
DVVVVVVVVVVVVVVVVVVVVVVVVVVVVVVVVVVVVVVVVVVVVVVVVVVVVVVVVVVVVVVVVVVVVVVVVCCVPDDPVVVCVPDDPPPPPPDDPDDPPDDDPPDPDDPDPPPPPDDDPPDPDQQPDAEPAPRDTRDYVVPDPDDGDDDPPPPPDDPVVPPDPDPDDPPPDDPPPPDDDDDDDD